Protein AF-0000000072576761 (afdb_homodimer)

Nearest PDB structures (foldseek):
  8bd5-assembly1_A  TM=3.229E-01  e=9.243E+00  Scytonema hofmannii
  8bd5-assembly1_A  TM=3.226E-01  e=9.408E+00  Scytonema hofmannii

Structure (mmCIF, N/CA/C/O backbone):
data_AF-0000000072576761-model_v1
#
loop_
_entity.id
_entity.type
_entity.pdbx_description
1 polymer 'DUF222 domain-containing protein'
#
loop_
_atom_site.group_PDB
_atom_site.id
_atom_site.type_symbol
_atom_site.label_atom_id
_atom_site.label_alt_id
_atom_site.label_comp_id
_atom_site.label_asym_id
_atom_site.label_entity_id
_atom_site.label_seq_id
_atom_site.pdbx_PDB_ins_code
_atom_site.Cartn_x
_atom_site.Cartn_y
_atom_site.Cartn_z
_atom_site.occupancy
_atom_site.B_iso_or_equiv
_atom_site.auth_seq_id
_atom_site.auth_comp_id
_atom_site.auth_asym_id
_atom_site.auth_atom_id
_atom_site.pdbx_PDB_model_num
ATOM 1 N N . MET A 1 1 ? 17.484 13.047 1.412 1 85.81 1 MET A N 1
ATOM 2 C CA . MET A 1 1 ? 16.047 13.195 1.235 1 85.81 1 MET A CA 1
ATOM 3 C C . MET A 1 1 ? 15.32 11.906 1.592 1 85.81 1 MET A C 1
ATOM 5 O O . MET A 1 1 ? 15.75 10.82 1.202 1 85.81 1 MET A O 1
ATOM 9 N N . THR A 1 2 ? 14.289 11.992 2.416 1 93.56 2 THR A N 1
ATOM 10 C CA . THR A 1 2 ? 13.57 10.812 2.891 1 93.56 2 THR A CA 1
ATOM 11 C C . THR A 1 2 ? 12.625 10.281 1.815 1 93.56 2 THR A C 1
ATOM 13 O O . THR A 1 2 ? 11.664 10.961 1.439 1 93.56 2 THR A O 1
ATOM 16 N N . THR A 1 3 ? 12.984 9.086 1.321 1 96.25 3 THR A N 1
ATOM 17 C CA . THR A 1 3 ? 12.172 8.406 0.323 1 96.25 3 THR A CA 1
ATOM 18 C C . THR A 1 3 ? 11.922 6.953 0.727 1 96.25 3 THR A C 1
ATOM 20 O O . THR A 1 3 ? 12.688 6.383 1.506 1 96.25 3 THR A O 1
ATOM 23 N N . PRO A 1 4 ? 10.883 6.418 0.175 1 96.88 4 PRO A N 1
ATOM 24 C CA . PRO A 1 4 ? 10.664 4.992 0.438 1 96.88 4 PRO A CA 1
ATOM 25 C C . PRO A 1 4 ? 11.836 4.125 -0.025 1 96.88 4 PRO A C 1
ATOM 27 O O . PRO A 1 4 ? 12.195 3.16 0.655 1 96.88 4 PRO A O 1
ATOM 30 N N . GLN A 1 5 ? 12.438 4.43 -1.133 1 95.44 5 GLN A N 1
ATOM 31 C CA . GLN A 1 5 ? 13.555 3.66 -1.671 1 95.44 5 GLN A CA 1
ATOM 32 C C . GLN A 1 5 ? 14.734 3.666 -0.709 1 95.44 5 GLN A C 1
ATOM 34 O O . GLN A 1 5 ? 15.43 2.658 -0.566 1 95.44 5 GLN A O 1
ATOM 39 N N . SER A 1 6 ? 14.938 4.754 -0.068 1 95.44 6 SER A N 1
ATOM 40 C CA . SER A 1 6 ? 16.094 4.891 0.819 1 95.44 6 SER A CA 1
ATOM 41 C C . SER A 1 6 ? 15.867 4.156 2.137 1 95.44 6 SER A C 1
ATOM 43 O O . SER A 1 6 ? 16.812 3.678 2.758 1 95.44 6 SER A O 1
ATOM 45 N N . ILE A 1 7 ? 14.617 4.023 2.533 1 95.5 7 ILE A N 1
ATOM 46 C CA . ILE A 1 7 ? 14.32 3.49 3.859 1 95.5 7 ILE A CA 1
ATOM 47 C C . ILE A 1 7 ? 13.969 2.008 3.752 1 95.5 7 ILE A C 1
ATOM 49 O O . ILE A 1 7 ? 14.211 1.239 4.688 1 95.5 7 ILE A O 1
ATOM 53 N N . GLU A 1 8 ? 13.547 1.63 2.611 1 96.19 8 GLU A N 1
ATOM 54 C CA . GLU A 1 8 ? 13.008 0.291 2.391 1 96.19 8 GLU A CA 1
ATOM 55 C C . GLU A 1 8 ? 14.023 -0.781 2.787 1 96.19 8 GLU A C 1
ATOM 57 O O . GLU A 1 8 ? 13.672 -1.744 3.475 1 96.19 8 GLU A O 1
ATOM 62 N N . PRO A 1 9 ? 15.336 -0.67 2.342 1 95.38 9 PRO A N 1
ATOM 63 C CA . PRO A 1 9 ? 16.297 -1.731 2.65 1 95.38 9 PRO A CA 1
ATOM 64 C C . PRO A 1 9 ? 16.578 -1.853 4.145 1 95.38 9 PRO A C 1
ATOM 66 O O . PRO A 1 9 ? 17.141 -2.859 4.59 1 95.38 9 PRO A O 1
ATOM 69 N N . GLN A 1 10 ? 16.141 -0.88 4.934 1 95.31 10 GLN A N 1
ATOM 70 C CA . GLN A 1 10 ? 16.469 -0.842 6.355 1 95.31 10 GLN A CA 1
ATOM 71 C C . GLN A 1 10 ? 15.414 -1.587 7.176 1 95.31 10 GLN A C 1
ATOM 73 O O . GLN A 1 10 ? 15.594 -1.798 8.375 1 95.31 10 GLN A O 1
ATOM 78 N N . HIS A 1 11 ? 14.359 -2.096 6.5 1 96.25 11 HIS A N 1
ATOM 79 C CA . HIS A 1 11 ? 13.25 -2.658 7.266 1 96.25 11 HIS A CA 1
ATOM 80 C C . HIS A 1 11 ? 12.727 -3.934 6.617 1 96.25 11 HIS A C 1
ATOM 82 O O . HIS A 1 11 ? 12.688 -4.039 5.387 1 96.25 11 HIS A O 1
ATOM 88 N N . THR A 1 12 ? 12.398 -4.797 7.484 1 93.56 12 THR A N 1
ATOM 89 C CA . THR A 1 12 ? 11.438 -5.82 7.086 1 93.56 12 THR A CA 1
ATOM 90 C C . THR A 1 12 ? 10.016 -5.277 7.148 1 93.56 12 THR A C 1
ATOM 92 O O . THR A 1 12 ? 9.789 -4.152 7.605 1 93.56 12 THR A O 1
ATOM 95 N N . LEU A 1 13 ? 9.117 -6.004 6.656 1 95.56 13 LEU A N 1
ATOM 96 C CA . LEU A 1 13 ? 7.719 -5.586 6.762 1 95.56 13 LEU A CA 1
ATOM 97 C C . LEU A 1 13 ? 7.336 -5.336 8.219 1 95.56 13 LEU A C 1
ATOM 99 O O . LEU A 1 13 ? 6.766 -4.293 8.539 1 95.56 13 LEU A O 1
ATOM 103 N N . LEU A 1 14 ? 7.738 -6.293 9.078 1 93.38 14 LEU A N 1
ATOM 104 C CA . LEU A 1 14 ? 7.32 -6.23 10.477 1 93.38 14 LEU A CA 1
ATOM 105 C C . LEU A 1 14 ? 7.973 -5.047 11.188 1 93.38 14 LEU A C 1
ATOM 107 O O . LEU A 1 14 ? 7.324 -4.359 11.984 1 93.38 14 LEU A O 1
ATOM 111 N N . THR A 1 15 ? 9.211 -4.785 10.859 1 96.12 15 THR A N 1
ATOM 112 C CA . THR A 1 15 ? 9.883 -3.689 11.547 1 96.12 15 THR A CA 1
ATOM 113 C C . THR A 1 15 ? 9.391 -2.342 11.023 1 96.12 15 THR A C 1
ATOM 115 O O . THR A 1 15 ? 9.312 -1.371 11.781 1 96.12 15 THR A O 1
ATOM 118 N N . ALA A 1 16 ? 9.047 -2.289 9.688 1 97.62 16 ALA A N 1
ATOM 119 C CA . ALA A 1 16 ? 8.461 -1.071 9.125 1 97.62 16 ALA A CA 1
ATOM 120 C C . ALA A 1 16 ? 7.121 -0.759 9.781 1 97.62 16 ALA A C 1
ATOM 122 O O . ALA A 1 16 ? 6.848 0.389 10.141 1 97.62 16 ALA A O 1
ATOM 123 N N . VAL A 1 17 ? 6.363 -1.764 10.039 1 97.12 17 VAL A N 1
ATOM 124 C CA . VAL A 1 17 ? 5.047 -1.597 10.641 1 97.12 17 VAL A CA 1
ATOM 125 C C . VAL A 1 17 ? 5.203 -1.15 12.094 1 97.12 17 VAL A C 1
ATOM 127 O O . VAL A 1 17 ? 4.461 -0.285 12.57 1 97.12 17 VAL A O 1
ATOM 130 N N . ALA A 1 18 ? 6.113 -1.727 12.789 1 96.38 18 ALA A N 1
ATO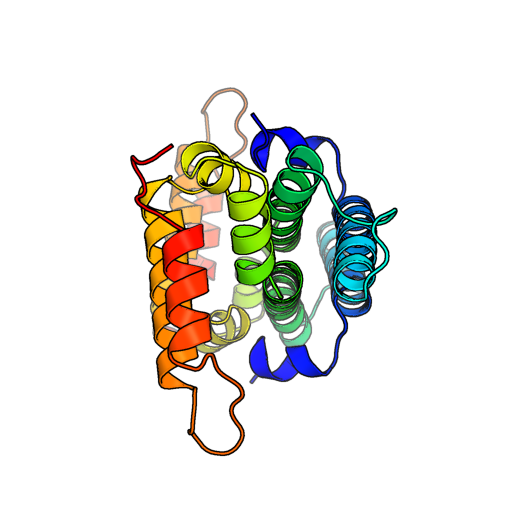M 131 C CA . ALA A 1 18 ? 6.355 -1.355 14.18 1 96.38 18 ALA A CA 1
ATOM 132 C C . ALA A 1 18 ? 6.738 0.117 14.289 1 96.38 18 ALA A C 1
ATOM 134 O O . ALA A 1 18 ? 6.23 0.832 15.156 1 96.38 18 ALA A O 1
ATOM 135 N N . ARG A 1 19 ? 7.668 0.507 13.445 1 97 19 ARG A N 1
ATOM 136 C CA . ARG A 1 19 ? 8.102 1.901 13.461 1 97 19 ARG A CA 1
ATOM 137 C C . ARG A 1 19 ? 6.961 2.83 13.047 1 97 19 ARG A C 1
ATOM 139 O O . ARG A 1 19 ? 6.789 3.904 13.633 1 97 19 ARG A O 1
ATOM 146 N N . LEU A 1 20 ? 6.207 2.453 12.047 1 97.38 20 LEU A N 1
ATOM 147 C CA . LEU A 1 20 ? 5.039 3.207 11.602 1 97.38 20 LEU A CA 1
ATOM 148 C C . LEU A 1 20 ? 4.043 3.389 12.742 1 97.38 20 LEU A C 1
ATOM 150 O O . LEU A 1 20 ? 3.562 4.496 12.984 1 97.38 20 LEU A O 1
ATOM 154 N N . ASP A 1 21 ? 3.762 2.324 13.422 1 93.88 21 ASP A N 1
ATOM 155 C CA . ASP A 1 21 ? 2.82 2.354 14.539 1 93.88 21 ASP A CA 1
ATOM 156 C C . ASP A 1 21 ? 3.32 3.268 15.656 1 93.88 21 ASP A C 1
ATOM 158 O O . ASP A 1 21 ? 2.537 4.004 16.266 1 93.88 21 ASP A O 1
ATOM 162 N N . GLU A 1 22 ? 4.57 3.164 15.93 1 94.44 22 GLU A N 1
ATOM 163 C CA . GLU A 1 22 ? 5.176 4.016 16.938 1 94.44 22 GLU A CA 1
ATOM 164 C C . GLU A 1 22 ? 5 5.492 16.609 1 94.44 22 GLU A C 1
ATOM 166 O O . GLU A 1 22 ? 4.543 6.277 17.438 1 94.44 22 GLU A O 1
ATOM 171 N N . LEU A 1 23 ? 5.316 5.855 15.391 1 95.5 23 LEU A N 1
ATOM 172 C CA . LEU A 1 23 ? 5.246 7.25 14.977 1 95.5 23 LEU A CA 1
ATOM 173 C C . LEU A 1 23 ? 3.797 7.727 14.914 1 95.5 23 LEU A C 1
ATOM 175 O O . LEU A 1 23 ? 3.496 8.859 15.289 1 95.5 23 LEU A O 1
ATOM 179 N N . ARG A 1 24 ? 2.938 6.891 14.492 1 93.25 24 ARG A N 1
ATOM 180 C CA . ARG A 1 24 ? 1.525 7.25 14.445 1 93.25 24 ARG A CA 1
ATOM 181 C C . ARG A 1 24 ? 0.975 7.484 15.852 1 93.25 24 ARG A C 1
ATOM 183 O O . ARG A 1 24 ? 0.159 8.383 16.062 1 93.25 24 ARG A O 1
ATOM 190 N N . ALA A 1 25 ? 1.314 6.602 16.703 1 90.88 25 ALA A N 1
ATOM 191 C CA . ALA A 1 25 ? 0.88 6.773 18.094 1 90.88 25 ALA A CA 1
ATOM 192 C C . ALA A 1 25 ? 1.339 8.117 18.641 1 90.88 25 ALA A C 1
ATOM 194 O O . ALA A 1 25 ? 0.568 8.812 19.312 1 90.88 25 ALA A O 1
ATOM 195 N N . ARG A 1 26 ? 2.539 8.461 18.438 1 92.38 26 ARG A N 1
ATOM 196 C CA . ARG A 1 26 ? 3.068 9.734 18.906 1 92.38 26 ARG A CA 1
ATOM 197 C C . ARG A 1 26 ? 2.342 10.906 18.266 1 92.38 26 ARG A C 1
ATOM 199 O O . ARG A 1 26 ? 2.023 11.891 18.922 1 92.38 26 ARG A O 1
ATOM 206 N N . GLU A 1 27 ? 2.072 10.758 17.016 1 90.69 27 GLU A N 1
ATOM 207 C CA . GLU A 1 27 ? 1.354 11.812 16.312 1 90.69 27 GLU A CA 1
ATOM 208 C C . GLU A 1 27 ? -0.04 12.023 16.891 1 90.69 27 GLU A C 1
ATOM 210 O O . GLU A 1 27 ? -0.498 13.156 17.031 1 90.69 27 GLU A O 1
ATOM 215 N N . SER A 1 28 ? -0.69 10.953 17.156 1 87.25 28 SER A N 1
ATOM 216 C CA . SER A 1 28 ? -2.039 11 17.703 1 87.25 28 SER A CA 1
ATOM 217 C C . SER A 1 28 ? -2.047 11.656 19.078 1 87.25 28 SER A C 1
ATOM 219 O O . SER A 1 28 ? -2.955 12.43 19.406 1 87.25 28 SER A O 1
ATOM 221 N N . LEU A 1 29 ? -1.062 11.367 19.859 1 83.38 29 LEU A N 1
ATOM 222 C CA . LEU A 1 29 ? -0.958 11.93 21.203 1 83.38 29 LEU A CA 1
ATOM 223 C C . LEU A 1 29 ? -0.721 13.438 21.141 1 83.38 29 LEU A C 1
ATOM 225 O O . LEU A 1 29 ? -1.238 14.18 21.984 1 83.38 29 LEU A O 1
ATOM 229 N N . ALA A 1 30 ? 0.065 13.898 20.188 1 81.12 30 ALA A N 1
ATOM 230 C CA . ALA A 1 30 ? 0.314 15.328 20 1 81.12 30 ALA A CA 1
ATOM 231 C C . ALA A 1 30 ? -0.978 16.078 19.672 1 81.12 30 ALA A C 1
ATOM 233 O O . ALA A 1 30 ? -1.182 17.203 20.141 1 81.12 30 ALA A O 1
ATOM 234 N N . GLY A 1 31 ? -1.728 15.508 18.906 1 72.56 31 GLY A N 1
ATOM 235 C CA . GLY A 1 31 ? -3.02 16.109 18.625 1 72.56 31 GLY A CA 1
ATOM 236 C C . GLY A 1 31 ? -3.852 16.344 19.875 1 72.56 31 GLY A C 1
ATOM 237 O O . GLY A 1 31 ? -4.727 17.203 19.891 1 72.56 31 GLY A O 1
ATOM 238 N N . PHE A 1 32 ? -3.486 15.625 20.938 1 72.5 32 PHE A N 1
ATOM 239 C CA . PHE A 1 32 ? -4.219 15.734 22.188 1 72.5 32 PHE A CA 1
ATOM 240 C C . PHE A 1 32 ? -3.498 16.672 23.156 1 72.5 32 PHE A C 1
ATOM 242 O O . PHE A 1 32 ? -3.846 16.75 24.344 1 72.5 32 PHE A O 1
ATOM 249 N N . GLY A 1 33 ? -2.576 17.422 22.688 1 71.62 33 GLY A N 1
ATOM 250 C CA . GLY A 1 33 ? -2.014 18.5 23.484 1 71.62 33 GLY A CA 1
ATOM 251 C C . GLY A 1 33 ? -0.675 18.141 24.109 1 71.62 33 GLY A C 1
ATOM 252 O O . GLY A 1 33 ? -0.14 18.906 24.906 1 71.62 33 GLY A O 1
ATOM 253 N N . SER A 1 34 ? -0.198 16.969 23.844 1 68.88 34 SER A N 1
ATOM 254 C CA . SER A 1 34 ? 1.114 16.656 24.406 1 68.88 34 SER A CA 1
ATOM 255 C C . SER A 1 34 ? 2.232 17.125 23.484 1 68.88 34 SER A C 1
ATOM 257 O O . SER A 1 34 ? 2.453 16.547 22.422 1 68.88 34 SER A O 1
ATOM 259 N N . ASP A 1 35 ? 2.701 18.25 23.75 1 65.75 35 ASP A N 1
ATOM 260 C CA . ASP A 1 35 ? 3.715 18.844 22.891 1 65.75 35 ASP A CA 1
ATOM 261 C C . ASP A 1 35 ? 4.961 17.969 22.812 1 65.75 35 ASP A C 1
ATOM 263 O O . ASP A 1 35 ? 5.645 17.953 21.781 1 65.75 35 ASP A O 1
ATOM 267 N N . ASP A 1 36 ? 5.27 17.375 23.906 1 67.56 36 ASP A N 1
ATOM 268 C CA . ASP A 1 36 ? 6.496 16.578 23.984 1 67.56 36 ASP A CA 1
ATOM 269 C C . ASP A 1 36 ? 6.453 15.391 23.047 1 67.56 36 ASP A C 1
ATOM 271 O O . ASP A 1 36 ? 7.488 14.781 22.75 1 67.56 36 ASP A O 1
ATOM 275 N N . GLU A 1 37 ? 5.266 15.352 22.438 1 77.38 37 GLU A N 1
ATOM 276 C CA . GLU A 1 37 ? 5.133 14.125 21.656 1 77.38 37 GLU A CA 1
ATOM 277 C C . GLU A 1 37 ? 4.922 14.43 20.172 1 77.38 37 GLU A C 1
ATOM 279 O O . GLU A 1 37 ? 4.887 13.516 19.344 1 77.38 37 GLU A O 1
ATOM 284 N N . ALA A 1 38 ? 5.043 15.641 19.891 1 85.81 38 ALA A N 1
ATOM 285 C CA . ALA A 1 38 ? 4.801 16.047 18.516 1 85.81 38 ALA A CA 1
ATOM 286 C C . ALA A 1 38 ? 5.953 15.625 17.609 1 85.81 38 ALA A C 1
ATOM 288 O O . ALA A 1 38 ? 7.121 15.742 17.984 1 85.81 38 ALA A O 1
ATOM 289 N N . LEU A 1 39 ? 5.586 15.141 16.5 1 94.69 39 LEU A N 1
ATOM 290 C CA . LEU A 1 39 ? 6.613 14.758 15.539 1 94.69 39 LEU A CA 1
ATOM 291 C C . LEU A 1 39 ? 7.195 15.992 14.852 1 94.69 39 LEU A C 1
ATOM 293 O O . LEU A 1 39 ? 6.465 16.938 14.539 1 94.69 39 LEU A O 1
ATOM 297 N N . ASP A 1 40 ? 8.547 16.016 14.773 1 94.94 40 ASP A N 1
ATOM 298 C CA . ASP A 1 40 ? 9.164 17.078 13.984 1 94.94 40 ASP A CA 1
ATOM 299 C C . ASP A 1 40 ? 9.117 16.75 12.492 1 94.94 40 ASP A C 1
ATOM 301 O O . ASP A 1 40 ? 8.648 15.688 12.102 1 94.94 40 ASP A O 1
ATOM 305 N N . ARG A 1 41 ? 9.562 17.672 11.688 1 96.25 41 ARG A N 1
ATOM 306 C CA . ARG A 1 41 ? 9.438 17.578 10.242 1 96.25 41 ARG A CA 1
ATOM 307 C C . ARG A 1 41 ? 10.102 16.312 9.711 1 96.25 41 ARG A C 1
ATOM 309 O O . ARG A 1 41 ? 9.492 15.555 8.953 1 96.25 41 ARG A O 1
ATOM 316 N N . PRO A 1 42 ? 11.297 15.945 10.102 1 96.94 42 PRO A N 1
ATOM 317 C CA . PRO A 1 42 ? 11.906 14.711 9.617 1 96.94 42 PRO A CA 1
ATOM 318 C C . PRO A 1 42 ? 11.109 13.469 10 1 96.94 42 PRO A C 1
ATOM 320 O O . PRO A 1 42 ? 11 12.523 9.203 1 96.94 42 PRO A O 1
ATOM 323 N N . GLN A 1 43 ? 10.555 13.516 11.141 1 96.94 43 GLN A N 1
ATOM 324 C CA . GLN A 1 43 ? 9.773 12.375 11.609 1 96.94 43 GLN A CA 1
ATOM 325 C C . GLN A 1 43 ? 8.453 12.258 10.852 1 96.94 43 GLN A C 1
ATOM 327 O O . GLN A 1 43 ? 7.988 11.156 10.57 1 96.94 43 GLN A O 1
ATOM 332 N N . LEU A 1 44 ? 7.852 13.367 10.555 1 97.56 44 LEU A N 1
ATOM 333 C CA . LEU A 1 44 ? 6.625 13.359 9.766 1 97.56 44 LEU A CA 1
ATOM 334 C C . LEU A 1 44 ? 6.883 12.812 8.367 1 97.56 44 LEU A C 1
ATOM 336 O O . LEU A 1 44 ? 6.098 12.008 7.852 1 97.56 44 LEU A O 1
ATOM 340 N N . LEU A 1 45 ? 7.98 13.227 7.805 1 98.25 45 LEU A N 1
ATOM 341 C CA . LEU A 1 45 ? 8.352 12.727 6.488 1 98.25 45 LEU A CA 1
ATOM 342 C C . LEU A 1 45 ? 8.688 11.242 6.543 1 98.25 45 LEU A C 1
ATOM 344 O O . LEU A 1 45 ? 8.367 10.492 5.617 1 98.25 45 LEU A O 1
ATOM 348 N N . GLU A 1 46 ? 9.312 10.812 7.602 1 98.19 46 GLU A N 1
ATOM 349 C CA . GLU A 1 46 ? 9.586 9.398 7.805 1 98.19 46 GLU A CA 1
ATOM 350 C C . GLU A 1 46 ? 8.289 8.594 7.879 1 98.19 46 GLU A C 1
ATOM 352 O O . GLU A 1 46 ? 8.188 7.508 7.301 1 98.19 46 GLU A O 1
ATOM 357 N N . LEU A 1 47 ? 7.363 9.117 8.602 1 97.81 47 LEU A N 1
ATOM 358 C CA . LEU A 1 47 ? 6.062 8.477 8.75 1 97.81 47 LEU A CA 1
ATOM 359 C C . LEU A 1 47 ? 5.398 8.266 7.395 1 97.81 47 LEU A C 1
ATOM 361 O O . LEU A 1 47 ? 4.902 7.176 7.102 1 97.81 47 LEU A O 1
ATOM 365 N N . LEU A 1 48 ? 5.457 9.289 6.543 1 98.44 48 LEU A N 1
ATOM 366 C CA . LEU A 1 48 ? 4.906 9.188 5.195 1 98.44 48 LEU A CA 1
ATOM 367 C C . LEU A 1 48 ? 5.652 8.133 4.383 1 98.44 48 LEU A C 1
ATOM 369 O O . LEU A 1 48 ? 5.027 7.281 3.746 1 98.44 48 LEU A O 1
ATOM 373 N N . ALA A 1 49 ? 6.902 8.188 4.469 1 98.56 49 ALA A N 1
ATOM 374 C CA . ALA A 1 49 ? 7.727 7.246 3.711 1 98.56 49 ALA A CA 1
ATOM 375 C C . ALA A 1 49 ? 7.504 5.812 4.188 1 98.56 49 ALA A C 1
ATOM 377 O O . ALA A 1 49 ? 7.426 4.887 3.377 1 98.56 49 ALA A O 1
ATOM 378 N N . LEU A 1 50 ? 7.406 5.652 5.473 1 98.31 50 LEU A N 1
ATOM 379 C CA . LEU A 1 50 ? 7.215 4.328 6.055 1 98.31 50 LEU A CA 1
ATOM 380 C C . LEU A 1 50 ? 5.898 3.715 5.586 1 98.31 50 LEU A C 1
ATOM 382 O O . LEU A 1 50 ? 5.824 2.508 5.344 1 98.31 50 LEU A O 1
ATOM 386 N N . SER A 1 51 ? 4.867 4.512 5.52 1 98.12 51 SER A N 1
ATOM 387 C CA . SER A 1 51 ? 3.59 4 5.027 1 98.12 51 SER A CA 1
ATOM 388 C C . SER A 1 51 ? 3.725 3.441 3.617 1 98.12 51 SER A C 1
ATOM 390 O O . SER A 1 51 ? 3.15 2.396 3.301 1 98.12 51 SER A O 1
ATOM 392 N N . GLU A 1 52 ? 4.543 4.129 2.797 1 97.88 52 GLU A N 1
ATOM 393 C CA . GLU A 1 52 ? 4.805 3.648 1.443 1 97.88 52 GLU A CA 1
ATOM 394 C C . GLU A 1 52 ? 5.652 2.377 1.463 1 97.88 52 GLU A C 1
ATOM 396 O O . GLU A 1 52 ? 5.406 1.453 0.684 1 97.88 52 GLU A O 1
ATOM 401 N N . VAL A 1 53 ? 6.609 2.326 2.326 1 98.12 53 VAL A N 1
ATOM 402 C CA . VAL A 1 53 ? 7.461 1.146 2.44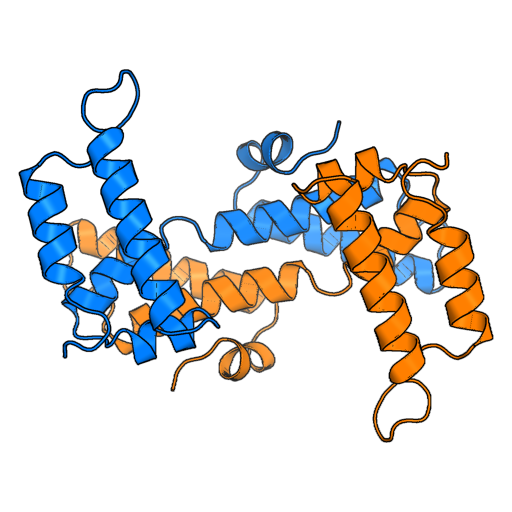9 1 98.12 53 VAL A CA 1
ATOM 403 C C . VAL A 1 53 ? 6.617 -0.062 2.844 1 98.12 53 VAL A C 1
ATOM 405 O O . VAL A 1 53 ? 6.762 -1.143 2.268 1 98.12 53 VAL A O 1
ATOM 408 N N . VAL A 1 54 ? 5.754 0.133 3.809 1 98 54 VAL A N 1
ATOM 409 C CA . VAL A 1 54 ? 4.871 -0.943 4.246 1 98 54 VAL A CA 1
ATOM 410 C C . VAL A 1 54 ? 4.023 -1.428 3.07 1 98 54 VAL A C 1
ATOM 412 O O . VAL A 1 54 ? 3.904 -2.633 2.84 1 98 54 VAL A O 1
ATOM 415 N N . ALA A 1 55 ? 3.461 -0.521 2.352 1 97.44 55 ALA A N 1
ATOM 416 C CA . ALA A 1 55 ? 2.633 -0.876 1.202 1 97.44 55 ALA A CA 1
ATOM 417 C C . ALA A 1 55 ? 3.434 -1.664 0.17 1 97.44 55 ALA A C 1
ATOM 419 O O . ALA A 1 55 ? 2.975 -2.693 -0.33 1 97.44 55 ALA A O 1
ATOM 420 N N . ARG A 1 56 ? 4.602 -1.218 -0.128 1 96.5 56 ARG A N 1
ATOM 421 C CA . ARG A 1 56 ? 5.461 -1.889 -1.097 1 96.5 56 ARG A CA 1
ATOM 422 C C . ARG A 1 56 ? 5.824 -3.295 -0.627 1 96.5 56 ARG A C 1
ATOM 424 O O . ARG A 1 56 ? 5.73 -4.254 -1.396 1 96.5 56 ARG A O 1
ATOM 431 N N . LYS A 1 57 ? 6.207 -3.389 0.564 1 96.75 57 LYS A N 1
ATOM 432 C CA . LYS A 1 57 ? 6.617 -4.684 1.099 1 96.75 57 LYS A CA 1
ATOM 433 C C . LYS A 1 57 ? 5.426 -5.637 1.197 1 96.75 57 LYS A C 1
ATOM 435 O O . LYS A 1 57 ? 5.578 -6.848 1.018 1 96.75 57 LYS A O 1
ATOM 440 N N . ALA A 1 58 ? 4.246 -5.062 1.472 1 97.38 58 ALA A N 1
ATOM 441 C CA . ALA A 1 58 ? 3.039 -5.887 1.502 1 97.38 58 ALA A CA 1
ATOM 442 C C . ALA A 1 58 ? 2.748 -6.484 0.128 1 97.38 58 ALA A C 1
ATOM 444 O O . ALA A 1 58 ? 2.131 -7.547 0.024 1 97.38 58 ALA A O 1
ATOM 445 N N . ALA A 1 59 ? 3.203 -5.828 -0.885 1 95.81 59 ALA A N 1
ATOM 446 C CA . ALA A 1 59 ? 2.877 -6.234 -2.25 1 95.81 59 ALA A CA 1
ATOM 447 C C . ALA A 1 59 ? 3.99 -7.094 -2.844 1 95.81 59 ALA A C 1
ATOM 449 O O . ALA A 1 59 ? 3.893 -7.539 -3.99 1 95.81 59 ALA A O 1
ATOM 450 N N . TYR A 1 60 ? 5.066 -7.285 -2.076 1 93.62 60 TYR A N 1
ATOM 451 C CA . TYR A 1 60 ? 6.156 -8.125 -2.568 1 93.62 60 TYR A CA 1
ATOM 452 C C . TYR A 1 60 ? 5.645 -9.5 -2.975 1 93.62 60 TYR A C 1
ATOM 454 O O . TYR A 1 60 ? 4.875 -10.125 -2.24 1 93.62 60 TYR A O 1
ATOM 462 N N . GLY A 1 61 ? 6.055 -9.984 -4.148 1 93.62 61 GLY A N 1
ATOM 463 C CA . GLY A 1 61 ? 5.68 -11.312 -4.625 1 93.62 61 GLY A CA 1
ATOM 464 C C . GLY A 1 61 ? 4.254 -11.375 -5.145 1 93.62 61 GLY A C 1
ATOM 465 O O . GLY A 1 61 ? 3.73 -12.453 -5.402 1 93.62 61 GLY A O 1
ATOM 466 N N . ARG A 1 62 ? 3.643 -10.273 -5.297 1 97.12 62 ARG A N 1
ATOM 467 C CA . ARG A 1 62 ? 2.238 -10.195 -5.691 1 97.12 62 ARG A CA 1
ATOM 468 C C . ARG A 1 62 ? 1.998 -10.945 -7 1 97.12 62 ARG A C 1
ATOM 470 O O . ARG A 1 62 ? 1.05 -11.727 -7.109 1 97.12 62 ARG A O 1
ATOM 477 N N . GLN A 1 63 ? 2.928 -10.742 -7.918 1 97.06 63 GLN A N 1
ATOM 478 C CA . GLN A 1 63 ? 2.703 -11.312 -9.242 1 97.06 63 GLN A CA 1
ATOM 479 C C . GLN A 1 63 ? 2.863 -12.828 -9.211 1 97.06 63 GLN A C 1
ATOM 481 O O . GLN A 1 63 ? 2.178 -13.547 -9.945 1 97.06 63 GLN A O 1
ATOM 486 N N . LEU A 1 64 ? 3.705 -13.305 -8.367 1 94.69 64 LEU A N 1
ATOM 487 C CA . LEU A 1 64 ? 3.828 -14.75 -8.195 1 94.69 64 LEU A CA 1
ATOM 488 C C . LEU A 1 64 ? 2.57 -15.328 -7.562 1 94.69 64 LEU A C 1
ATOM 490 O O . LEU A 1 64 ? 2.115 -16.406 -7.953 1 94.69 64 LEU A O 1
ATOM 494 N N . THR A 1 65 ? 2.053 -14.609 -6.625 1 97.19 65 THR A N 1
ATOM 495 C CA . THR A 1 65 ? 0.79 -15.016 -6.016 1 97.19 65 THR A CA 1
ATOM 496 C C . THR A 1 65 ? -0.334 -15.008 -7.047 1 97.19 65 THR A C 1
ATOM 498 O O . THR A 1 65 ? -1.176 -15.914 -7.062 1 97.19 65 THR A O 1
ATOM 501 N N . VAL A 1 66 ? -0.377 -14 -7.867 1 98.25 66 VAL A N 1
ATOM 502 C CA . VAL A 1 66 ? -1.362 -13.922 -8.945 1 98.25 66 VAL A CA 1
ATOM 503 C C . VAL A 1 66 ? -1.238 -15.148 -9.844 1 98.25 66 VAL A C 1
ATOM 505 O O . VAL A 1 66 ? -2.242 -15.781 -10.188 1 98.25 66 VAL A O 1
ATOM 508 N N . ARG A 1 67 ? -0.026 -15.539 -10.203 1 96.56 67 ARG A N 1
ATOM 509 C CA . ARG A 1 67 ? 0.205 -16.719 -11.039 1 96.56 67 ARG A CA 1
ATOM 510 C C . ARG A 1 67 ? -0.311 -17.969 -10.352 1 96.56 67 ARG A C 1
ATOM 512 O O . ARG A 1 67 ? -0.995 -18.781 -10.977 1 96.56 67 ARG A O 1
ATOM 519 N N . ALA A 1 68 ? 0.007 -18.062 -9.117 1 95.38 68 ALA A N 1
ATOM 520 C CA . ALA A 1 68 ? -0.443 -19.219 -8.359 1 95.38 68 ALA A CA 1
ATOM 521 C C . ALA A 1 68 ? -1.967 -19.281 -8.297 1 95.38 68 ALA A C 1
ATOM 523 O O . ALA A 1 68 ? -2.557 -20.359 -8.383 1 95.38 68 ALA A O 1
ATOM 524 N N . ALA A 1 69 ? -2.586 -18.156 -8.125 1 97.25 69 ALA A N 1
ATOM 525 C CA . ALA A 1 69 ? -4.047 -18.094 -8.094 1 97.25 69 ALA A CA 1
ATOM 526 C C . ALA A 1 69 ? -4.645 -18.531 -9.43 1 97.25 69 ALA A C 1
ATOM 528 O O . ALA A 1 69 ? -5.621 -19.281 -9.461 1 97.25 69 ALA A O 1
ATOM 529 N N . ARG A 1 70 ? -4.047 -18.078 -10.492 1 97.31 70 ARG A N 1
ATOM 530 C CA . ARG A 1 70 ? -4.5 -18.484 -11.82 1 97.31 70 ARG A CA 1
ATOM 531 C C . ARG A 1 70 ? -4.352 -20 -12.016 1 97.31 70 ARG A C 1
ATOM 533 O O . ARG A 1 70 ? -5.277 -20.656 -12.492 1 97.31 70 ARG A O 1
ATOM 540 N N . GLU A 1 71 ? -3.273 -20.5 -11.578 1 93.94 71 GLU A N 1
ATOM 541 C CA . GLU A 1 71 ? -3.018 -21.938 -11.695 1 93.94 71 GLU A CA 1
ATOM 542 C C . GLU A 1 71 ? -3.992 -22.734 -10.836 1 93.94 71 GLU A C 1
ATOM 544 O O . GLU A 1 71 ? -4.34 -23.875 -11.188 1 93.94 71 GLU A O 1
ATOM 549 N N . ALA A 1 72 ? -4.426 -22.125 -9.844 1 94.62 72 ALA A N 1
ATOM 550 C CA . ALA A 1 72 ? -5.387 -22.766 -8.953 1 94.62 72 ALA A CA 1
ATOM 551 C C . ALA A 1 72 ? -6.812 -22.578 -9.453 1 94.62 72 ALA A C 1
ATOM 553 O O . ALA A 1 72 ? -7.77 -23.016 -8.812 1 94.62 72 ALA A O 1
ATOM 554 N N . GLY A 1 73 ? -6.965 -21.812 -10.555 1 95.25 73 GLY A N 1
ATO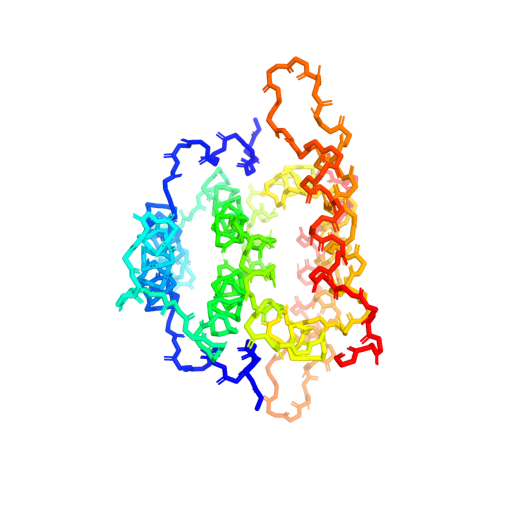M 555 C CA . GLY A 1 73 ? -8.258 -21.75 -11.211 1 95.25 73 GLY A CA 1
ATOM 556 C C . GLY A 1 73 ? -9.008 -20.453 -10.938 1 95.25 73 GLY A C 1
ATOM 557 O O . GLY A 1 73 ? -10.172 -20.312 -11.32 1 95.25 73 GLY A O 1
ATOM 558 N N . ALA A 1 74 ? -8.359 -19.562 -10.32 1 97.31 74 ALA A N 1
ATOM 559 C CA . ALA A 1 74 ? -9.016 -18.281 -10.07 1 97.31 74 ALA A CA 1
ATOM 560 C C . ALA A 1 74 ? -9.25 -17.531 -11.375 1 97.31 74 ALA A C 1
ATOM 562 O O . ALA A 1 74 ? -8.406 -17.547 -12.273 1 97.31 74 ALA A O 1
ATOM 563 N N . SER A 1 75 ? -10.445 -16.844 -11.406 1 97.19 75 SER A N 1
ATOM 564 C CA . SER A 1 75 ? -10.711 -15.992 -12.562 1 97.19 75 SER A CA 1
ATOM 565 C C . SER A 1 75 ? -10.055 -14.625 -12.398 1 97.19 75 SER A C 1
ATOM 567 O O . SER A 1 75 ? -9.719 -14.219 -11.281 1 97.19 75 SER A O 1
ATOM 569 N N . TRP A 1 76 ? -9.914 -13.945 -13.461 1 97.69 76 TRP A N 1
ATOM 570 C CA . TRP A 1 76 ? -9.375 -12.586 -13.391 1 97.69 76 TRP A CA 1
ATOM 571 C C . TRP A 1 76 ? -10.336 -11.656 -12.664 1 97.69 76 TRP A C 1
ATOM 573 O O . TRP A 1 76 ? -9.906 -10.68 -12.039 1 97.69 76 TRP A O 1
ATOM 583 N N . ALA A 1 77 ? -11.617 -11.961 -12.742 1 97.44 77 ALA A N 1
ATOM 584 C CA . ALA A 1 77 ? -12.586 -11.195 -11.961 1 97.44 77 ALA A CA 1
ATOM 585 C C . ALA A 1 77 ? -12.312 -11.336 -10.469 1 97.44 77 ALA A C 1
ATOM 587 O O . ALA A 1 77 ? -12.344 -10.352 -9.727 1 97.44 77 ALA A O 1
ATOM 588 N N . GLN A 1 78 ? -12.016 -12.555 -10.102 1 97.75 78 GLN A N 1
ATOM 589 C CA . GLN A 1 78 ? -11.703 -12.82 -8.703 1 97.75 78 GLN A CA 1
ATOM 590 C C . GLN A 1 78 ? -10.391 -12.148 -8.297 1 97.75 78 GLN A C 1
ATOM 592 O O . GLN A 1 78 ? -10.305 -11.555 -7.219 1 97.75 78 GLN A O 1
ATOM 597 N N . ILE A 1 79 ? -9.383 -12.156 -9.125 1 98.44 79 ILE A N 1
ATOM 598 C CA . ILE A 1 79 ? -8.078 -11.57 -8.836 1 98.44 79 ILE A CA 1
ATOM 599 C C . ILE A 1 79 ? -8.188 -10.047 -8.781 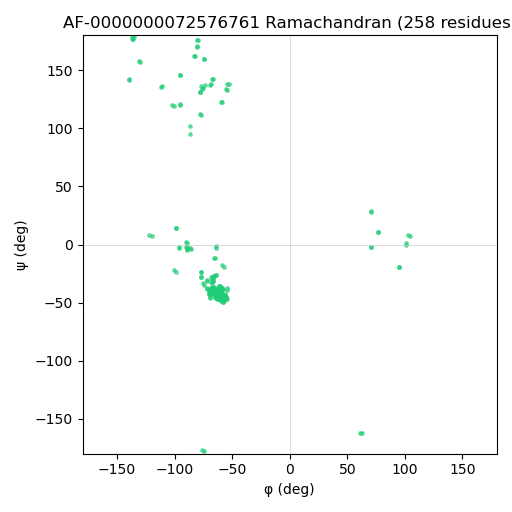1 98.44 79 ILE A C 1
ATOM 601 O O . ILE A 1 79 ? -7.668 -9.414 -7.863 1 98.44 79 ILE A O 1
ATOM 605 N N . GLY A 1 80 ? -8.883 -9.516 -9.766 1 98.31 80 GLY A N 1
ATOM 606 C CA . GLY A 1 80 ? -9.133 -8.078 -9.727 1 98.31 80 GLY A CA 1
ATOM 607 C C . GLY A 1 80 ? -9.844 -7.637 -8.461 1 98.31 80 GLY A C 1
ATOM 608 O O . GLY A 1 80 ? -9.445 -6.648 -7.832 1 98.31 80 GLY A O 1
ATOM 609 N N . ALA A 1 81 ? -10.867 -8.383 -8.055 1 98.06 81 ALA A N 1
ATOM 610 C CA . ALA A 1 81 ? -11.609 -8.07 -6.836 1 98.06 81 ALA A CA 1
ATOM 611 C C . ALA A 1 81 ? -10.695 -8.133 -5.613 1 98.06 81 ALA A C 1
ATOM 613 O O . ALA A 1 81 ? -10.711 -7.23 -4.773 1 98.06 81 ALA A O 1
ATOM 614 N N . ALA A 1 82 ? -9.859 -9.109 -5.547 1 98.31 82 ALA A N 1
ATOM 615 C CA . ALA A 1 82 ? -8.945 -9.289 -4.418 1 98.31 82 ALA A CA 1
ATOM 616 C C . ALA A 1 82 ? -7.918 -8.164 -4.355 1 98.31 82 ALA A C 1
ATOM 618 O O . ALA A 1 82 ? -7.531 -7.73 -3.27 1 98.31 82 ALA A O 1
ATOM 619 N N . LEU A 1 83 ? -7.59 -7.688 -5.484 1 98.25 83 LEU A N 1
ATOM 620 C CA . LEU A 1 83 ? -6.582 -6.641 -5.555 1 98.25 83 LEU A CA 1
ATOM 621 C C . LEU A 1 83 ? -7.219 -5.258 -5.453 1 98.25 83 LEU A C 1
ATOM 623 O O . LEU A 1 83 ? -6.52 -4.246 -5.414 1 98.25 83 LEU A O 1
ATOM 627 N N . GLY A 1 84 ? -8.539 -5.238 -5.406 1 97.5 84 GLY A N 1
ATOM 628 C CA . GLY A 1 84 ? -9.234 -3.965 -5.332 1 97.5 84 GLY A CA 1
ATOM 629 C C . GLY A 1 84 ? -9.164 -3.168 -6.617 1 97.5 84 GLY A C 1
ATOM 630 O O . GLY A 1 84 ? -9.117 -1.937 -6.59 1 97.5 84 GLY A O 1
ATOM 631 N N . THR A 1 85 ? -9.047 -3.787 -7.75 1 97.62 85 THR A N 1
ATOM 632 C CA . THR A 1 85 ? -8.977 -3.158 -9.062 1 97.62 85 THR A CA 1
ATOM 633 C C . THR A 1 85 ? -9.859 -3.902 -10.062 1 97.62 85 THR A C 1
ATOM 635 O O . THR A 1 85 ? -10.57 -4.84 -9.695 1 97.62 85 THR A O 1
ATOM 638 N N . SER A 1 86 ? -9.93 -3.41 -11.203 1 97.5 86 SER A N 1
ATOM 639 C CA . SER A 1 86 ? -10.742 -4.07 -12.227 1 97.5 86 SER A CA 1
ATOM 640 C C . SER A 1 86 ? -10.062 -5.324 -12.75 1 97.5 86 SER A C 1
ATOM 642 O O . SER A 1 86 ? -8.836 -5.457 -12.664 1 97.5 86 SER A O 1
ATOM 644 N N . LYS A 1 87 ? -10.844 -6.207 -13.344 1 97.38 87 LYS A N 1
ATOM 645 C CA . LYS A 1 87 ? -10.375 -7.422 -14 1 97.38 87 LYS A CA 1
ATOM 646 C C . LYS A 1 87 ? -9.32 -7.105 -15.062 1 97.38 87 LYS A C 1
ATOM 648 O O . LYS A 1 87 ? -8.25 -7.711 -15.078 1 97.38 87 LYS A O 1
ATOM 653 N N . GLN A 1 88 ? -9.625 -6.078 -15.852 1 97.06 88 GLN A N 1
ATOM 654 C CA . GLN A 1 88 ? -8.758 -5.719 -16.969 1 97.06 88 GLN A CA 1
ATOM 655 C C . GLN A 1 88 ? -7.43 -5.156 -16.469 1 97.06 88 GLN A C 1
ATOM 657 O O . GLN A 1 88 ? -6.371 -5.512 -16.984 1 97.06 88 GLN A O 1
ATOM 662 N N . ALA A 1 89 ? -7.496 -4.355 -15.516 1 97.88 89 ALA A N 1
ATOM 663 C CA . ALA A 1 89 ? -6.289 -3.744 -14.969 1 97.88 89 ALA A CA 1
ATOM 664 C C . ALA A 1 89 ? -5.371 -4.793 -14.344 1 97.88 89 ALA A C 1
ATOM 666 O O . ALA A 1 89 ? -4.152 -4.738 -14.508 1 97.88 89 ALA A O 1
ATOM 667 N N . ALA A 1 90 ? -5.988 -5.711 -13.672 1 98.25 90 ALA A N 1
ATOM 668 C CA . ALA A 1 90 ? -5.211 -6.777 -13.047 1 98.25 90 ALA A CA 1
ATOM 669 C C . ALA A 1 90 ? -4.488 -7.621 -14.094 1 98.25 90 ALA A C 1
ATOM 671 O O . ALA A 1 90 ? -3.299 -7.91 -13.953 1 98.25 90 ALA A O 1
ATOM 672 N N . TRP A 1 91 ? -5.18 -7.953 -15.148 1 98.12 91 TRP A N 1
ATOM 673 C CA . TRP A 1 91 ? -4.609 -8.75 -16.219 1 98.12 91 TRP A CA 1
ATOM 674 C C . TRP A 1 91 ? -3.469 -8.008 -16.906 1 98.12 91 TRP A C 1
ATOM 676 O O . TRP A 1 91 ? -2.395 -8.578 -17.125 1 98.12 91 TRP A O 1
ATOM 686 N N . GLU A 1 92 ? -3.691 -6.766 -17.188 1 98.19 92 GLU A N 1
ATOM 687 C CA . GLU A 1 92 ? -2.678 -5.965 -17.875 1 98.19 92 GLU A CA 1
ATOM 688 C C . GLU A 1 92 ? -1.416 -5.84 -17.016 1 98.19 92 GLU A C 1
ATOM 690 O O . GLU A 1 92 ? -0.301 -5.926 -17.531 1 98.19 92 GLU A O 1
ATOM 695 N N . ALA A 1 93 ? -1.674 -5.629 -15.789 1 98.19 93 ALA A N 1
ATOM 696 C CA . ALA A 1 93 ? -0.534 -5.508 -14.883 1 98.19 93 ALA A CA 1
ATOM 697 C C . ALA A 1 93 ? 0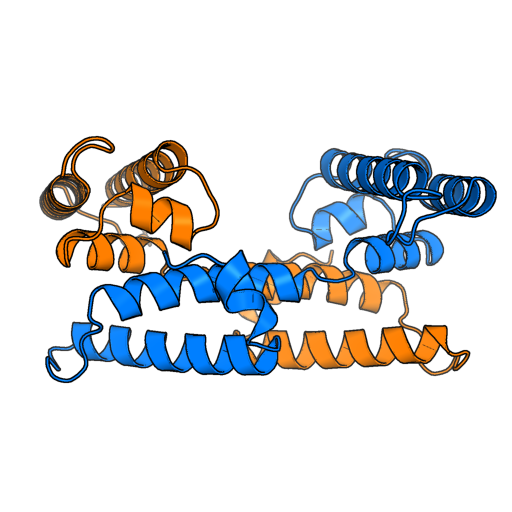.28 -6.797 -14.852 1 98.19 93 ALA A C 1
ATOM 699 O O . ALA A 1 93 ? 1.513 -6.762 -14.852 1 98.19 93 ALA A O 1
ATOM 700 N N . HIS A 1 94 ? -0.382 -7.883 -14.812 1 98.38 94 HIS A N 1
ATOM 701 C CA . HIS A 1 94 ? 0.304 -9.172 -14.773 1 98.38 94 HIS A CA 1
ATOM 702 C C . HIS A 1 94 ? 1.039 -9.445 -16.078 1 98.38 94 HIS A C 1
ATOM 704 O O . HIS A 1 94 ? 2.176 -9.922 -16.078 1 98.38 94 HIS A O 1
ATOM 710 N N . THR A 1 95 ? 0.414 -9.102 -17.172 1 97.81 95 THR A N 1
ATOM 711 C CA . THR A 1 95 ? 1.02 -9.289 -18.484 1 97.81 95 THR A CA 1
ATOM 712 C C . THR A 1 95 ? 2.264 -8.422 -18.641 1 97.81 95 THR A C 1
ATOM 714 O O . THR A 1 95 ? 3.291 -8.875 -19.141 1 97.81 95 THR A O 1
ATOM 717 N N . ARG A 1 96 ? 2.152 -7.23 -18.188 1 97.81 96 ARG A N 1
ATOM 718 C CA . ARG A 1 96 ? 3.305 -6.336 -18.219 1 97.81 96 ARG A CA 1
ATOM 719 C C . ARG A 1 96 ? 4.449 -6.891 -17.375 1 97.81 96 ARG A C 1
ATOM 721 O O . ARG A 1 96 ? 5.621 -6.742 -17.734 1 97.81 96 ARG A O 1
ATOM 728 N N . TRP A 1 97 ? 4.102 -7.398 -16.344 1 97.25 97 TRP A N 1
ATOM 729 C CA . TRP A 1 97 ? 5.102 -8 -15.469 1 97.25 97 TRP A CA 1
ATOM 730 C C . TRP A 1 97 ? 5.812 -9.156 -16.172 1 97.25 97 TR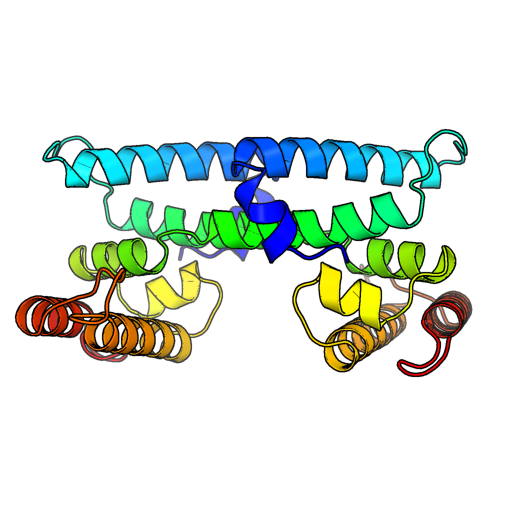P A C 1
ATOM 732 O O . TRP A 1 97 ? 7.035 -9.281 -16.094 1 97.25 97 TRP A O 1
ATOM 742 N N . ILE A 1 98 ? 5.078 -10 -16.812 1 97.81 98 ILE A N 1
ATOM 743 C CA . ILE A 1 98 ? 5.672 -11.117 -17.547 1 97.81 98 ILE A CA 1
ATOM 744 C C . ILE A 1 98 ? 6.641 -10.586 -18.594 1 97.81 98 ILE A C 1
ATOM 746 O O . ILE A 1 98 ? 7.758 -11.086 -18.719 1 97.81 98 ILE A O 1
ATOM 750 N N . ASP A 1 99 ? 6.164 -9.547 -19.281 1 97.06 99 ASP A N 1
ATOM 751 C CA . ASP A 1 99 ? 7.004 -8.938 -20.297 1 97.06 99 ASP A CA 1
ATOM 752 C C . ASP A 1 99 ? 8.305 -8.414 -19.703 1 97.06 99 ASP A C 1
ATOM 754 O O . ASP A 1 99 ? 9.383 -8.586 -20.281 1 97.06 99 ASP A O 1
ATOM 758 N N . ALA A 1 100 ? 8.156 -7.828 -18.547 1 96.31 100 ALA A N 1
ATOM 759 C CA . ALA A 1 100 ? 9.328 -7.285 -17.875 1 96.31 100 ALA A CA 1
ATOM 760 C C . ALA A 1 100 ? 10.281 -8.398 -17.438 1 96.31 100 ALA A C 1
ATOM 762 O O . ALA A 1 100 ? 11.5 -8.234 -17.484 1 96.31 100 ALA A O 1
ATOM 763 N N . GLN A 1 101 ? 9.719 -9.477 -17 1 96.31 101 GLN A N 1
ATOM 764 C CA . GLN A 1 101 ? 10.539 -10.625 -16.641 1 96.31 101 GLN A CA 1
ATOM 765 C C . GLN A 1 101 ? 11.32 -11.156 -17.828 1 96.31 101 GLN A C 1
ATOM 767 O O . GLN A 1 101 ? 12.5 -11.5 -17.719 1 96.31 101 GLN A O 1
ATOM 772 N N . GLU A 1 102 ? 10.602 -11.281 -18.891 1 95.56 102 GLU A N 1
ATOM 773 C CA . GLU A 1 102 ? 11.258 -11.758 -20.094 1 95.56 102 GLU A CA 1
ATOM 774 C C . GLU A 1 102 ? 12.359 -10.805 -20.547 1 95.56 102 GLU A C 1
ATOM 776 O O . GLU A 1 102 ? 13.43 -11.242 -20.969 1 95.56 102 GLU A O 1
ATOM 781 N N . ALA A 1 103 ? 12.125 -9.523 -20.422 1 95 103 ALA A N 1
ATOM 782 C CA . ALA A 1 103 ? 13.102 -8.508 -20.812 1 95 103 ALA A CA 1
ATOM 783 C C . ALA A 1 103 ? 14.32 -8.539 -19.891 1 95 103 ALA A C 1
ATOM 785 O O . ALA A 1 103 ? 15.43 -8.219 -20.328 1 95 103 ALA A O 1
ATOM 786 N N . ALA A 1 104 ? 14.031 -8.945 -18.703 1 94.38 104 ALA A N 1
ATOM 787 C CA . ALA A 1 104 ? 15.109 -8.969 -17.719 1 94.38 104 ALA A CA 1
ATOM 788 C C . ALA A 1 104 ? 16.031 -10.164 -17.938 1 94.38 104 ALA A C 1
ATOM 790 O O . ALA A 1 104 ? 17.188 -10.141 -17.531 1 94.38 104 ALA A O 1
ATOM 791 N N . CYS A 1 105 ? 15.453 -11.148 -18.578 1 91.81 105 CYS A N 1
ATOM 792 C CA . CYS A 1 105 ? 16.234 -12.352 -18.828 1 91.81 105 CYS A CA 1
ATOM 793 C C . CYS A 1 105 ? 17.469 -12.031 -19.656 1 91.81 105 CYS A C 1
ATOM 795 O O . CYS A 1 105 ? 17.375 -11.406 -20.719 1 91.81 105 CYS A O 1
ATOM 797 N N . GLY A 1 106 ? 18.734 -12.328 -19.219 1 88.94 106 GLY A N 1
ATOM 798 C CA . GLY A 1 106 ? 19.984 -12.133 -19.922 1 88.94 106 GLY A CA 1
ATOM 799 C C . GLY A 1 106 ? 20.672 -10.828 -19.578 1 88.94 106 GLY A C 1
ATOM 800 O O . GLY A 1 106 ? 21.828 -10.602 -19.953 1 88.94 106 GLY A O 1
ATOM 801 N N . GLN A 1 107 ? 19.859 -9.93 -19.031 1 90.81 107 GLN A N 1
ATOM 802 C CA . GLN A 1 107 ? 20.484 -8.688 -18.594 1 90.81 107 GLN A CA 1
ATOM 803 C C . GLN A 1 107 ? 21.406 -8.922 -17.391 1 90.81 107 GLN A C 1
ATOM 805 O O . GLN A 1 107 ? 21.094 -9.75 -16.531 1 90.81 107 GLN A O 1
ATOM 810 N N . PRO A 1 108 ? 22.484 -8.352 -17.359 1 90.81 108 PRO A N 1
ATOM 811 C CA . PRO A 1 108 ? 23.406 -8.539 -16.25 1 90.81 108 PRO A CA 1
ATOM 812 C C . PRO A 1 108 ? 22.766 -8.242 -14.891 1 90.81 108 PRO A C 1
ATOM 814 O O . PRO A 1 108 ? 22.094 -7.219 -14.734 1 90.81 108 PRO A O 1
ATOM 817 N N . GLY A 1 109 ? 23.094 -9.125 -13.953 1 90.75 109 GLY A N 1
ATOM 818 C CA . GLY A 1 109 ? 22.656 -8.914 -12.578 1 90.75 109 GLY A CA 1
ATOM 819 C C . GLY A 1 109 ? 21.156 -9.109 -12.398 1 90.75 109 GLY A C 1
ATOM 820 O O . GLY A 1 109 ? 20.625 -8.852 -11.32 1 90.75 109 GLY A O 1
ATOM 821 N N . GLN A 1 110 ? 20.406 -9.398 -13.453 1 87.56 110 GLN A N 1
ATOM 822 C CA . GLN A 1 110 ? 18.953 -9.562 -13.352 1 87.56 110 GLN A CA 1
ATOM 823 C C . GLN A 1 110 ? 18.562 -11.016 -13.578 1 87.56 110 GLN A C 1
ATOM 825 O O . GLN A 1 110 ? 19.156 -11.711 -14.406 1 87.56 110 GLN A O 1
ATOM 830 N N . ILE A 1 111 ? 17.656 -11.367 -12.68 1 87.62 111 ILE A N 1
ATOM 831 C CA . ILE A 1 111 ? 17.031 -12.672 -12.875 1 87.62 111 ILE A CA 1
ATOM 832 C C . ILE A 1 111 ? 15.641 -12.484 -13.477 1 87.62 111 ILE A C 1
ATOM 834 O O . ILE A 1 111 ? 14.875 -11.625 -13.039 1 87.62 111 ILE A O 1
ATOM 838 N N . GLY A 1 112 ? 15.469 -13.062 -14.641 1 93.06 112 GLY A N 1
ATOM 839 C CA . GLY A 1 112 ? 14.18 -12.984 -15.32 1 93.06 112 GLY A CA 1
ATOM 840 C C . GLY A 1 112 ? 13.742 -14.305 -15.93 1 93.06 112 GLY A C 1
ATOM 841 O O . GLY A 1 112 ? 14.406 -15.328 -15.75 1 93.06 112 GLY A O 1
ATOM 842 N N . PHE A 1 113 ? 12.625 -14.266 -16.5 1 94.5 113 PHE A N 1
ATOM 843 C CA . PHE A 1 113 ? 12.062 -15.438 -17.156 1 94.5 113 PHE A CA 1
ATOM 844 C C . PHE A 1 113 ? 12.711 -15.656 -18.516 1 94.5 113 PHE A C 1
ATOM 846 O O . PHE A 1 113 ? 12.844 -14.719 -19.312 1 94.5 113 PHE A O 1
ATOM 853 N N . ASP A 1 114 ? 13.133 -16.922 -18.766 1 95.12 114 ASP A N 1
ATOM 854 C CA . ASP A 1 114 ? 13.461 -17.234 -20.141 1 95.12 114 ASP A CA 1
ATOM 855 C C . ASP A 1 114 ? 12.195 -17.422 -20.984 1 95.12 114 ASP A C 1
ATOM 857 O O . ASP A 1 114 ? 11.078 -17.234 -20.484 1 95.12 114 ASP A O 1
ATOM 861 N N . ALA A 1 115 ? 12.406 -17.75 -22.172 1 95.06 115 ALA A N 1
ATOM 862 C CA . ALA A 1 115 ? 11.273 -17.812 -23.094 1 95.06 115 ALA A CA 1
ATOM 863 C C . ALA A 1 115 ? 10.281 -18.891 -22.656 1 95.06 115 ALA A C 1
ATOM 865 O O . ALA A 1 115 ? 9.062 -18.719 -22.766 1 95.06 115 ALA A O 1
ATOM 866 N N . ALA A 1 116 ? 10.734 -20 -22.188 1 96.44 116 ALA A N 1
ATOM 867 C CA . ALA A 1 116 ? 9.859 -21.078 -21.75 1 96.44 116 ALA A CA 1
ATOM 868 C C . ALA A 1 116 ? 9.086 -20.688 -20.5 1 96.44 116 ALA A C 1
ATOM 870 O O . ALA A 1 116 ? 7.891 -20.953 -20.391 1 96.44 116 ALA A O 1
ATOM 871 N N . ASP A 1 117 ? 9.75 -20.047 -19.656 1 95.19 117 ASP A N 1
ATOM 872 C CA . ASP A 1 117 ? 9.102 -19.578 -18.438 1 95.19 117 ASP A CA 1
ATOM 873 C C . ASP A 1 117 ? 8.008 -18.562 -18.766 1 95.19 117 ASP A C 1
ATOM 875 O O . ASP A 1 117 ? 6.922 -18.609 -18.172 1 95.19 117 ASP A O 1
ATOM 879 N N . ALA A 1 118 ? 8.344 -17.672 -19.641 1 96.44 118 ALA A N 1
ATOM 880 C CA . ALA A 1 118 ? 7.371 -16.641 -20.016 1 96.44 118 ALA A CA 1
ATOM 881 C C . ALA A 1 118 ? 6.152 -17.266 -20.688 1 96.44 118 ALA A C 1
ATOM 883 O O . ALA A 1 118 ? 5.02 -16.844 -20.453 1 96.44 118 ALA A O 1
ATOM 884 N N . ALA A 1 119 ? 6.438 -18.25 -21.531 1 96.88 119 ALA A N 1
ATOM 885 C CA . ALA A 1 119 ? 5.34 -18.938 -22.219 1 96.88 119 ALA A CA 1
ATOM 886 C C . ALA A 1 119 ? 4.422 -19.625 -21.219 1 96.88 119 ALA A C 1
ATOM 888 O O . ALA A 1 119 ? 3.197 -19.594 -21.359 1 96.88 119 ALA A O 1
ATOM 889 N N . GLU A 1 120 ? 5.035 -20.219 -20.25 1 95.88 120 GLU A N 1
ATOM 890 C CA . GLU A 1 120 ? 4.254 -20.891 -19.219 1 95.88 120 GLU A CA 1
ATOM 891 C C . GLU A 1 120 ? 3.428 -19.891 -18.422 1 95.88 120 GLU A C 1
ATOM 893 O O . GLU A 1 120 ? 2.27 -20.156 -18.094 1 95.88 120 GLU A O 1
ATOM 898 N N . ALA A 1 121 ? 4.02 -18.812 -18.094 1 96.12 121 ALA A N 1
ATOM 899 C CA . ALA A 1 121 ? 3.326 -17.781 -17.344 1 96.12 121 ALA A CA 1
ATOM 900 C C . ALA A 1 121 ? 2.154 -17.203 -18.141 1 96.12 121 ALA A C 1
ATOM 902 O O . ALA A 1 121 ? 1.083 -16.953 -17.594 1 96.12 121 ALA A O 1
ATOM 903 N N . ARG A 1 122 ? 2.381 -16.984 -19.438 1 96.38 122 ARG A N 1
ATOM 904 C CA . ARG A 1 122 ? 1.323 -16.469 -20.297 1 96.38 122 ARG A CA 1
ATOM 905 C C . ARG A 1 122 ? 0.182 -17.469 -20.438 1 96.38 122 ARG A C 1
ATOM 907 O O . ARG A 1 122 ? -0.989 -17.078 -20.469 1 96.38 122 ARG A O 1
ATOM 914 N N . ALA A 1 123 ? 0.596 -18.703 -20.484 1 96.19 123 ALA A N 1
ATOM 915 C CA . ALA A 1 123 ? -0.421 -19.75 -20.578 1 96.19 123 ALA A CA 1
ATOM 916 C C . ALA A 1 123 ? -1.275 -19.797 -19.312 1 96.19 123 ALA A C 1
ATOM 918 O O . ALA A 1 123 ? -2.498 -19.938 -19.391 1 96.19 123 ALA A O 1
ATOM 919 N N . ALA A 1 124 ? -0.628 -19.625 -18.219 1 94.56 124 ALA A N 1
ATOM 920 C CA . ALA A 1 124 ? -1.339 -19.609 -16.938 1 94.56 124 ALA A CA 1
ATOM 921 C C . ALA A 1 124 ? -2.24 -18.391 -16.828 1 94.56 124 ALA A C 1
ATOM 923 O O . ALA A 1 124 ? -3.326 -18.469 -16.25 1 94.56 124 ALA A O 1
ATOM 924 N N . ALA A 1 125 ? -1.782 -17.266 -17.266 1 96.38 125 ALA A N 1
ATOM 925 C CA . ALA A 1 125 ? -2.561 -16.031 -17.188 1 96.38 125 ALA A CA 1
ATOM 926 C C . ALA A 1 125 ? -3.83 -16.125 -18.031 1 96.38 125 ALA A C 1
ATOM 928 O O . ALA A 1 125 ? -4.918 -15.766 -17.578 1 96.38 125 ALA A O 1
ATOM 929 N N . GLY A 1 126 ? -3.625 -16.688 -19.234 1 95.25 126 GLY A N 1
ATOM 930 C CA . GLY A 1 126 ? -4.758 -16.734 -20.156 1 95.25 126 GLY A CA 1
ATOM 931 C C . GLY A 1 126 ? -5.289 -15.367 -20.516 1 95.25 126 GLY A C 1
ATOM 932 O O . GLY A 1 126 ? -4.574 -14.367 -20.406 1 95.25 126 GLY A O 1
ATOM 933 N N . GLU A 1 127 ? -6.559 -15.328 -21.047 1 91.44 127 GLU A N 1
ATOM 934 C CA . GLU A 1 127 ? -7.219 -14.086 -21.438 1 91.44 127 GLU A CA 1
ATOM 935 C C . GLU A 1 127 ? -8.117 -13.562 -20.312 1 91.44 127 GLU A C 1
ATOM 937 O O . GLU A 1 127 ? -8.578 -14.336 -19.469 1 91.44 127 GLU A O 1
ATOM 942 N N . PRO A 1 128 ? -8.219 -12.297 -20.188 1 87.19 128 PRO A N 1
ATOM 943 C CA . PRO A 1 128 ? -9.047 -11.75 -19.109 1 87.19 128 PRO A CA 1
ATOM 944 C C . PRO A 1 128 ? -10.469 -12.297 -19.125 1 87.19 128 PRO A C 1
ATOM 946 O O . PRO A 1 128 ? -11.086 -12.461 -18.062 1 87.19 128 PRO A O 1
ATOM 949 N N . ASP A 1 129 ? -10.984 -12.445 -20.297 1 80.44 129 ASP A N 1
ATOM 950 C CA . ASP A 1 129 ? -12.352 -12.961 -20.391 1 80.44 129 ASP A CA 1
ATOM 951 C C . ASP A 1 129 ? -12.352 -14.484 -20.469 1 80.44 129 ASP A C 1
ATOM 953 O O . ASP A 1 129 ? -13.422 -15.109 -20.484 1 80.44 129 ASP A O 1
ATOM 957 N N . GLY A 1 130 ? -11.164 -15.102 -20.406 1 67.25 130 GLY A N 1
ATOM 958 C CA . GLY A 1 130 ? -11.109 -16.547 -20.594 1 67.25 130 GLY A CA 1
ATOM 959 C C . GLY A 1 130 ? -11.133 -17.312 -19.281 1 67.25 130 GLY A C 1
ATOM 960 O O . GLY A 1 130 ? -10.75 -16.766 -18.234 1 67.25 130 GLY A O 1
ATOM 961 N N . HIS A 1 131 ? -12.109 -18.172 -19.031 1 57.06 131 HIS A N 1
ATOM 962 C CA . HIS A 1 131 ? -12.18 -19.062 -17.891 1 57.06 131 HIS A CA 1
ATOM 963 C C . HIS A 1 131 ? -11.086 -20.125 -17.938 1 57.06 131 HIS A C 1
ATOM 965 O O . HIS A 1 131 ? -10.68 -20.531 -19.031 1 57.06 131 HIS A O 1
ATOM 971 N N . MET B 1 1 ? -17.328 -12.828 -2.363 1 86 1 MET B N 1
ATOM 972 C CA . MET B 1 1 ? -16.125 -12.531 -3.139 1 86 1 MET B CA 1
ATOM 973 C C . MET B 1 1 ? -15.078 -11.844 -2.273 1 86 1 MET B C 1
ATOM 975 O O . MET B 1 1 ? -15.398 -10.93 -1.509 1 86 1 MET B O 1
ATOM 979 N N . THR B 1 2 ? -13.844 -12.328 -2.303 1 93.56 2 THR B N 1
ATOM 980 C CA . THR B 1 2 ? -12.781 -11.805 -1.453 1 93.56 2 THR B CA 1
ATOM 981 C C . THR B 1 2 ? -12.25 -10.484 -2.002 1 93.56 2 THR B C 1
ATOM 983 O O . THR B 1 2 ? -11.672 -10.445 -3.088 1 93.56 2 THR B O 1
ATOM 986 N N . THR B 1 3 ? -12.547 -9.43 -1.233 1 96.25 3 THR B N 1
ATOM 987 C CA . THR B 1 3 ? -12.078 -8.094 -1.573 1 96.25 3 THR B CA 1
ATOM 988 C C . THR B 1 3 ? -11.422 -7.43 -0.366 1 96.25 3 THR B C 1
ATOM 990 O O . THR B 1 3 ? -11.688 -7.805 0.778 1 96.25 3 THR B O 1
ATOM 993 N N . PRO B 1 4 ? -10.594 -6.484 -0.656 1 96.75 4 PRO B N 1
ATOM 994 C CA . PRO B 1 4 ? -10.023 -5.738 0.469 1 96.75 4 PRO B CA 1
ATOM 995 C C . PRO B 1 4 ? -11.086 -5.07 1.332 1 96.75 4 PRO B C 1
ATOM 997 O O . PRO B 1 4 ? -10.969 -5.043 2.559 1 96.75 4 PRO B O 1
ATOM 1000 N N . GLN B 1 5 ? -12.125 -4.531 0.743 1 95.38 5 GLN B N 1
ATOM 1001 C CA . GLN B 1 5 ? -13.195 -3.861 1.471 1 95.38 5 GLN B CA 1
ATOM 1002 C C . GLN B 1 5 ? -13.891 -4.816 2.438 1 95.38 5 GLN B C 1
ATOM 1004 O O . GLN B 1 5 ? -14.266 -4.426 3.545 1 95.38 5 GLN B O 1
ATOM 1009 N N . SER B 1 6 ? -14.016 -6.027 2.043 1 95.44 6 SER B N 1
ATOM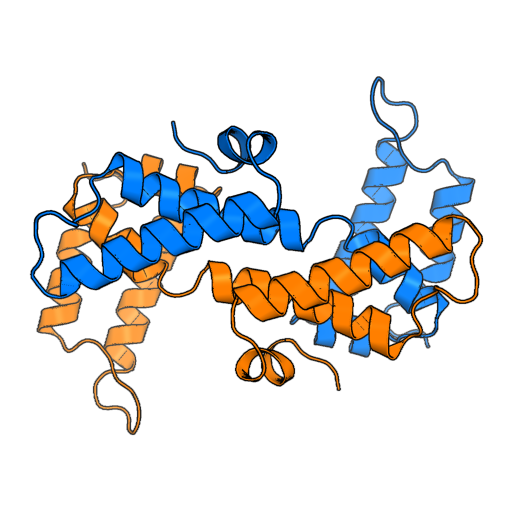 1010 C CA . SER B 1 6 ? -14.734 -7.004 2.855 1 95.44 6 SER B CA 1
ATOM 1011 C C . SER B 1 6 ? -13.883 -7.484 4.027 1 95.44 6 SER B C 1
ATOM 1013 O O . SER B 1 6 ? -14.414 -7.84 5.082 1 95.44 6 SER B O 1
ATOM 1015 N N . ILE B 1 7 ? -12.578 -7.449 3.857 1 95.5 7 ILE B N 1
ATOM 1016 C CA . ILE B 1 7 ? -11.711 -8.055 4.859 1 95.5 7 ILE B CA 1
ATOM 1017 C C . ILE B 1 7 ? -11.141 -6.973 5.773 1 95.5 7 ILE B C 1
ATOM 1019 O O . ILE B 1 7 ? -10.836 -7.234 6.941 1 95.5 7 ILE B O 1
ATOM 1023 N N . GLU B 1 8 ? -11.133 -5.797 5.273 1 9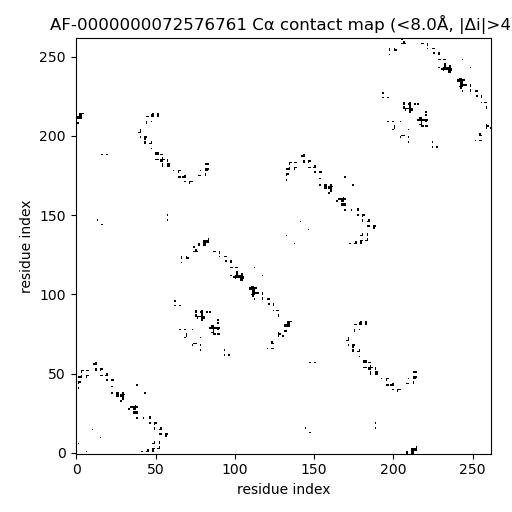6.25 8 GLU B N 1
ATOM 1024 C CA . GLU B 1 8 ? -10.477 -4.684 5.953 1 96.25 8 GLU B CA 1
ATOM 1025 C C . GLU B 1 8 ? -11.023 -4.5 7.367 1 96.25 8 GLU B C 1
ATOM 1027 O O . GLU B 1 8 ? -10.258 -4.344 8.32 1 96.25 8 GLU B O 1
ATOM 1032 N N . PRO B 1 9 ? -12.406 -4.496 7.566 1 95.31 9 PRO B N 1
ATOM 1033 C CA . PRO B 1 9 ? -12.938 -4.238 8.906 1 95.31 9 PRO B CA 1
ATOM 1034 C C . PRO B 1 9 ? -12.586 -5.336 9.906 1 95.31 9 PRO B C 1
ATOM 1036 O O . PRO B 1 9 ? -12.719 -5.141 11.117 1 95.31 9 PRO B O 1
ATOM 1039 N N . GLN B 1 10 ? -12.078 -6.457 9.414 1 95.25 10 GLN B N 1
ATOM 1040 C CA . GLN B 1 10 ? -11.805 -7.609 10.273 1 95.25 10 GLN B CA 1
ATOM 1041 C C . GLN B 1 10 ? -10.398 -7.551 10.852 1 95.25 10 GLN B C 1
ATOM 1043 O O . GLN B 1 10 ? -10.039 -8.359 11.711 1 95.25 10 GLN B O 1
ATOM 1048 N N . HIS B 1 11 ? -9.617 -6.512 10.461 1 96.25 11 HIS B N 1
ATOM 1049 C CA . HIS B 1 11 ? -8.211 -6.512 10.852 1 96.25 11 HIS B CA 1
ATOM 1050 C C . HIS B 1 11 ? -7.754 -5.117 11.266 1 96.25 11 HIS B C 1
ATOM 1052 O O . HIS B 1 11 ? -8.188 -4.121 10.68 1 96.25 11 HIS B O 1
ATOM 1058 N N . THR B 1 12 ? -6.953 -5.16 12.25 1 93.62 12 THR B N 1
ATOM 1059 C CA . THR B 1 12 ? -6.051 -4.031 12.438 1 93.62 12 THR B CA 1
ATOM 1060 C C . THR B 1 12 ? -4.848 -4.145 11.5 1 93.62 12 THR B C 1
ATOM 1062 O O . THR B 1 12 ? -4.68 -5.156 10.82 1 93.62 12 THR B O 1
ATOM 1065 N N . LEU B 1 13 ? -4.102 -3.146 11.422 1 95.56 13 LEU B N 1
ATOM 1066 C CA . LEU B 1 13 ? -2.883 -3.223 10.625 1 95.56 13 LEU B CA 1
ATOM 1067 C C . LEU B 1 13 ? -2.018 -4.398 11.07 1 95.56 13 LEU B C 1
ATOM 1069 O O . LEU B 1 13 ? -1.569 -5.191 10.234 1 95.56 13 LEU B O 1
ATOM 1073 N N . LEU B 1 14 ? -1.849 -4.516 12.398 1 93.31 14 LEU B N 1
ATOM 1074 C CA . LEU B 1 14 ? -0.941 -5.523 12.938 1 93.31 14 LEU B CA 1
ATOM 1075 C C . LEU B 1 14 ? -1.474 -6.93 12.68 1 93.31 14 LEU B C 1
ATOM 1077 O O . LEU B 1 14 ? -0.71 -7.832 12.328 1 93.31 14 LEU B O 1
ATOM 1081 N N . THR B 1 15 ? -2.766 -7.082 12.797 1 96.12 15 THR B N 1
ATOM 1082 C CA . THR B 1 15 ? -3.311 -8.422 12.594 1 96.12 15 THR B CA 1
ATOM 1083 C C . THR B 1 15 ? -3.322 -8.781 11.109 1 96.12 15 THR B C 1
ATOM 1085 O O . THR B 1 15 ? -3.139 -9.945 10.75 1 96.12 15 THR B O 1
ATOM 1088 N N . ALA B 1 16 ? -3.562 -7.758 10.227 1 97.62 16 ALA B N 1
ATOM 1089 C CA . ALA B 1 16 ? -3.488 -7.996 8.789 1 97.62 16 ALA B CA 1
ATOM 1090 C C . ALA B 1 16 ? -2.082 -8.422 8.375 1 97.62 16 ALA B C 1
ATOM 1092 O O . ALA B 1 16 ? -1.918 -9.367 7.598 1 97.62 16 ALA B O 1
ATOM 1093 N N . VAL B 1 17 ? -1.107 -7.828 8.969 1 97.19 17 VAL B N 1
ATOM 1094 C CA . VAL B 1 17 ? 0.284 -8.133 8.648 1 97.19 17 VAL B CA 1
ATOM 1095 C C . VAL B 1 17 ? 0.631 -9.539 9.148 1 97.19 17 VAL B C 1
ATOM 1097 O O . VAL B 1 17 ? 1.319 -10.289 8.453 1 97.19 17 VAL B O 1
ATOM 1100 N N . ALA B 1 18 ? 0.195 -9.867 10.305 1 96.38 18 ALA B N 1
ATOM 1101 C CA . ALA B 1 18 ? 0.45 -11.195 10.859 1 96.38 18 ALA B CA 1
ATOM 1102 C C . ALA B 1 18 ? -0.132 -12.281 9.961 1 96.38 18 ALA B C 1
ATOM 1104 O O . ALA B 1 18 ? 0.53 -13.281 9.688 1 96.38 18 ALA B O 1
ATOM 1105 N N . ARG B 1 19 ? -1.379 -12.086 9.578 1 97.06 19 ARG B N 1
ATOM 1106 C CA . ARG B 1 19 ? -2.029 -13.055 8.711 1 97.06 19 ARG B CA 1
ATOM 1107 C C . ARG B 1 19 ? -1.349 -13.117 7.348 1 97.06 19 ARG B C 1
ATOM 1109 O O . ARG B 1 19 ? -1.173 -14.195 6.781 1 97.06 19 ARG B O 1
ATOM 1116 N N . LEU B 1 20 ? -0.985 -11.977 6.801 1 97.5 20 LEU B N 1
ATOM 1117 C CA . LEU B 1 20 ? -0.253 -11.898 5.543 1 97.5 20 LEU B CA 1
ATOM 1118 C C . LEU B 1 20 ? 1.056 -12.672 5.621 1 97.5 20 LEU B C 1
ATOM 1120 O O . LEU B 1 20 ? 1.368 -13.469 4.73 1 97.5 20 LEU B O 1
ATOM 1124 N N . ASP B 1 21 ? 1.78 -12.453 6.668 1 93.88 21 ASP B N 1
ATOM 1125 C CA . ASP B 1 21 ? 3.061 -13.125 6.867 1 93.88 21 ASP B CA 1
ATOM 1126 C C . ASP B 1 21 ? 2.875 -14.641 6.977 1 93.88 21 ASP B C 1
ATOM 1128 O O . ASP B 1 21 ? 3.676 -15.406 6.441 1 93.88 21 ASP B O 1
ATOM 1132 N N . GLU B 1 22 ? 1.88 -15.016 7.699 1 94.44 22 GLU B N 1
ATOM 1133 C CA . GLU B 1 22 ? 1.571 -16.438 7.836 1 94.44 22 GLU B CA 1
ATOM 1134 C C . GLU B 1 22 ? 1.317 -17.078 6.477 1 94.44 22 GLU B C 1
ATOM 1136 O O . GLU B 1 22 ? 1.909 -18.109 6.156 1 94.44 22 GLU B O 1
ATOM 1141 N N . LEU B 1 23 ? 0.487 -16.469 5.691 1 95.56 23 LEU B N 1
ATOM 1142 C CA . LEU B 1 23 ? 0.124 -17.031 4.395 1 95.56 23 LEU B CA 1
ATOM 1143 C C . LEU B 1 23 ? 1.312 -17 3.439 1 95.56 23 LEU B C 1
ATOM 1145 O O . LEU B 1 23 ? 1.517 -17.938 2.672 1 95.56 23 LEU B O 1
ATOM 1149 N N . ARG B 1 24 ? 2.076 -15.992 3.49 1 93.44 24 ARG B N 1
ATOM 1150 C CA . ARG B 1 24 ? 3.26 -15.914 2.643 1 93.44 24 ARG B CA 1
ATOM 1151 C C . ARG B 1 24 ? 4.262 -17 3 1 93.44 24 ARG B C 1
ATOM 1153 O O . ARG B 1 24 ? 4.906 -17.578 2.117 1 93.44 24 ARG B O 1
ATOM 1160 N N . ALA B 1 25 ? 4.461 -17.156 4.254 1 90.75 25 ALA B N 1
ATOM 1161 C CA . ALA B 1 25 ? 5.363 -18.219 4.695 1 90.75 25 ALA B CA 1
ATOM 1162 C C . ALA B 1 25 ? 4.914 -19.578 4.164 1 90.75 25 ALA B C 1
ATOM 1164 O O . ALA B 1 25 ? 5.73 -20.359 3.693 1 90.75 25 ALA B O 1
ATOM 1165 N N . ARG B 1 26 ? 3.688 -19.859 4.273 1 92.25 26 ARG B N 1
ATOM 1166 C CA . ARG B 1 26 ? 3.152 -21.125 3.777 1 92.25 26 ARG B CA 1
ATOM 1167 C C . ARG B 1 26 ? 3.332 -21.234 2.268 1 92.25 26 ARG B C 1
ATOM 1169 O O . ARG B 1 26 ? 3.689 -22.312 1.758 1 92.25 26 ARG B O 1
ATOM 1176 N N . GLU B 1 27 ? 3.117 -20.172 1.608 1 90.56 27 GLU B N 1
ATOM 1177 C CA . GLU B 1 27 ? 3.285 -20.172 0.158 1 90.56 27 GLU B CA 1
ATOM 1178 C C . GLU B 1 27 ? 4.73 -20.469 -0.231 1 90.56 27 GLU B C 1
ATOM 1180 O O . GLU B 1 27 ? 4.977 -21.203 -1.192 1 90.56 27 GLU B O 1
ATOM 1185 N N . SER B 1 28 ? 5.629 -19.875 0.469 1 87 28 SER B N 1
ATOM 1186 C CA . SER B 1 28 ? 7.051 -20.062 0.2 1 87 28 SER B CA 1
ATOM 1187 C C . SER B 1 28 ? 7.473 -21.5 0.443 1 87 28 SER B C 1
ATOM 1189 O O . SER B 1 28 ? 8.281 -22.047 -0.309 1 87 28 SER B O 1
ATOM 1191 N N . LEU B 1 29 ? 6.938 -22.094 1.45 1 83.5 29 LEU B N 1
ATOM 1192 C CA . LEU B 1 29 ? 7.266 -23.469 1.791 1 83.5 29 LEU B CA 1
ATOM 1193 C C . LEU B 1 29 ? 6.746 -24.422 0.728 1 83.5 29 LEU B C 1
ATOM 1195 O O . LEU B 1 29 ? 7.391 -25.438 0.422 1 83.5 29 LEU B O 1
ATOM 1199 N N . ALA B 1 30 ? 5.562 -24.156 0.157 1 81.12 30 ALA B N 1
ATOM 1200 C CA . ALA B 1 30 ? 4.992 -24.969 -0.913 1 81.12 30 ALA B CA 1
ATOM 1201 C C . ALA B 1 30 ? 5.895 -24.969 -2.145 1 81.12 30 ALA B C 1
ATOM 1203 O O . ALA B 1 30 ? 6.027 -25.984 -2.824 1 81.12 30 ALA B O 1
ATOM 1204 N N . GLY B 1 31 ? 6.414 -23.922 -2.393 1 71.94 31 GLY B N 1
ATOM 1205 C CA . GLY B 1 31 ? 7.367 -23.875 -3.492 1 71.94 31 GLY B CA 1
ATOM 1206 C C . GLY B 1 31 ? 8.539 -24.812 -3.312 1 71.94 31 GLY B C 1
ATOM 1207 O O . GLY B 1 31 ? 9.164 -25.234 -4.289 1 71.94 31 GLY B O 1
ATOM 1208 N N . PHE B 1 32 ? 8.734 -25.25 -2.061 1 72.62 32 PHE B N 1
ATOM 1209 C CA . PHE B 1 32 ? 9.836 -26.141 -1.75 1 72.62 32 PHE B CA 1
ATOM 1210 C C . PHE B 1 32 ? 9.359 -27.594 -1.687 1 72.62 32 PHE B C 1
ATOM 1212 O O . PHE B 1 32 ? 10.102 -28.484 -1.26 1 72.62 32 PHE B O 1
ATOM 1219 N N . GLY B 1 33 ? 8.211 -27.844 -2.178 1 70.5 33 GLY B N 1
ATOM 1220 C CA . GLY B 1 33 ? 7.785 -29.219 -2.393 1 70.5 33 GLY B CA 1
ATOM 1221 C C . GLY B 1 33 ? 6.852 -29.734 -1.315 1 70.5 33 GLY B C 1
ATOM 1222 O O . GLY B 1 33 ? 6.5 -30.906 -1.3 1 70.5 33 GLY B O 1
ATOM 1223 N N . SER B 1 34 ? 6.543 -28.953 -0.354 1 68.31 34 SER B N 1
ATOM 1224 C CA . SER B 1 34 ? 5.617 -29.453 0.658 1 68.31 34 SER B CA 1
ATOM 1225 C C . SER B 1 34 ? 4.168 -29.219 0.238 1 68.31 34 SER B C 1
ATOM 1227 O O . SER B 1 34 ? 3.729 -28.078 0.096 1 68.31 34 SER B O 1
ATOM 1229 N N . ASP B 1 35 ? 3.57 -30.219 -0.212 1 65.94 35 ASP B N 1
ATOM 1230 C CA . ASP B 1 35 ? 2.195 -30.109 -0.691 1 65.94 35 ASP B CA 1
ATOM 1231 C C . ASP B 1 35 ? 1.253 -29.672 0.431 1 65.94 35 ASP B C 1
ATOM 1233 O O . ASP B 1 35 ? 0.274 -28.969 0.188 1 65.94 35 ASP B O 1
ATOM 1237 N N . ASP B 1 36 ? 1.505 -30.172 1.58 1 66.25 36 ASP B N 1
ATOM 1238 C CA . ASP B 1 36 ? 0.628 -29.938 2.723 1 66.25 36 ASP B CA 1
ATOM 1239 C C . ASP B 1 36 ? 0.603 -28.453 3.1 1 66.25 36 ASP B C 1
ATOM 1241 O O . ASP B 1 36 ? -0.281 -28.016 3.836 1 66.25 36 ASP B O 1
ATOM 1245 N N . GLU B 1 37 ? 1.434 -27.766 2.289 1 78.19 37 GLU B N 1
ATOM 1246 C CA . GLU B 1 37 ? 1.555 -26.375 2.73 1 78.19 37 GLU B CA 1
ATOM 1247 C C . GLU B 1 37 ? 1.146 -25.406 1.624 1 78.19 37 GLU B C 1
ATOM 1249 O O . GLU B 1 37 ? 1.078 -24.203 1.847 1 78.19 37 GLU B O 1
ATOM 1254 N N . ALA B 1 38 ? 0.637 -25.984 0.618 1 86.06 38 ALA B N 1
ATOM 1255 C CA . ALA B 1 38 ? 0.243 -25.156 -0.516 1 86.06 38 ALA B CA 1
ATOM 1256 C C . ALA B 1 38 ? -1.068 -24.438 -0.233 1 86.06 38 ALA B C 1
ATOM 1258 O O . ALA B 1 38 ? -1.996 -25.016 0.337 1 86.06 38 ALA B O 1
ATOM 1259 N N . LEU B 1 39 ? -1.085 -23.234 -0.578 1 94.75 39 LEU B N 1
ATOM 1260 C CA . LEU B 1 39 ? -2.312 -22.469 -0.407 1 94.75 39 LEU B CA 1
ATOM 1261 C C . LEU B 1 39 ? -3.342 -22.844 -1.467 1 94.75 39 LEU B C 1
ATOM 1263 O O . LEU B 1 39 ? -2.992 -23.062 -2.629 1 94.75 39 LEU B O 1
ATOM 1267 N N . ASP B 1 40 ? -4.605 -23.047 -1.005 1 94.88 40 ASP B N 1
ATOM 1268 C CA . ASP B 1 40 ? -5.672 -23.25 -1.979 1 94.88 40 ASP B CA 1
ATOM 1269 C C . ASP B 1 40 ? -6.152 -21.906 -2.549 1 94.88 40 ASP B C 1
ATOM 1271 O O . ASP B 1 40 ? -5.688 -20.844 -2.131 1 94.88 40 ASP B O 1
ATOM 1275 N N . ARG B 1 41 ? -7.047 -21.984 -3.496 1 96.25 41 ARG B N 1
ATOM 1276 C CA . ARG B 1 41 ? -7.484 -20.812 -4.246 1 96.25 41 ARG B CA 1
ATOM 1277 C C . ARG B 1 41 ? -8.047 -19.75 -3.316 1 96.25 41 ARG B C 1
ATOM 1279 O O . ARG B 1 41 ? -7.648 -18.578 -3.387 1 96.25 41 ARG B O 1
ATOM 1286 N N . PRO B 1 42 ? -8.898 -20.031 -2.365 1 97 42 PRO B N 1
ATOM 1287 C CA . PRO B 1 42 ? -9.406 -19 -1.458 1 97 42 PRO B CA 1
ATOM 1288 C C . PRO B 1 42 ? -8.297 -18.344 -0.635 1 97 42 PRO B C 1
ATOM 1290 O O . PRO B 1 42 ? -8.328 -17.141 -0.396 1 97 42 PRO B O 1
ATOM 1293 N N . GLN B 1 43 ? -7.355 -19.141 -0.278 1 97 43 GLN B N 1
ATOM 1294 C CA . GLN B 1 43 ? -6.25 -18.625 0.524 1 97 43 GLN B CA 1
ATOM 1295 C C . GLN B 1 43 ? -5.34 -17.719 -0.31 1 97 43 GLN B C 1
ATOM 1297 O O . GLN B 1 43 ? -4.82 -16.719 0.189 1 97 43 GLN B O 1
ATOM 1302 N N . LEU B 1 44 ? -5.129 -18.078 -1.54 1 97.62 44 LEU B N 1
ATOM 1303 C CA . LEU B 1 44 ? -4.332 -17.234 -2.436 1 97.62 44 LEU B CA 1
ATOM 1304 C C . LEU B 1 44 ? -5.008 -15.898 -2.668 1 97.62 44 LEU B C 1
ATOM 1306 O O . LEU B 1 44 ? -4.352 -14.852 -2.648 1 97.62 44 LEU B O 1
ATOM 1310 N N . LEU B 1 45 ? -6.297 -15.945 -2.842 1 98.25 45 LEU B N 1
ATOM 1311 C CA . LEU B 1 45 ? -7.055 -14.711 -3.025 1 98.25 45 LEU B CA 1
ATOM 1312 C C . LEU B 1 45 ? -7.051 -13.875 -1.747 1 98.25 45 LEU B C 1
ATOM 1314 O O . LEU B 1 45 ? -6.984 -12.648 -1.802 1 98.25 45 LEU B O 1
ATOM 1318 N N . GLU B 1 46 ? -7.105 -14.523 -0.621 1 98.19 46 GLU B N 1
ATOM 1319 C CA . GLU B 1 46 ? -7 -13.828 0.658 1 98.19 46 GLU B CA 1
ATOM 1320 C C . GLU B 1 46 ? -5.648 -13.125 0.794 1 98.19 46 GLU B C 1
ATOM 1322 O O . GLU B 1 46 ? -5.578 -11.992 1.26 1 98.19 46 GLU B O 1
ATOM 1327 N N . LEU B 1 47 ? -4.637 -13.82 0.418 1 97.88 47 LEU B N 1
ATOM 1328 C CA . LEU B 1 47 ? -3.281 -13.281 0.473 1 97.88 47 LEU B CA 1
ATOM 1329 C C . LEU B 1 47 ? -3.174 -12 -0.353 1 97.88 47 LEU B C 1
ATOM 1331 O O . LEU B 1 47 ? -2.633 -11 0.117 1 97.88 47 LEU B O 1
ATOM 1335 N N . LEU B 1 48 ? -3.764 -12.016 -1.549 1 98.44 48 LEU B N 1
ATOM 1336 C CA . LEU B 1 48 ? -3.777 -10.836 -2.404 1 98.44 48 LEU B CA 1
ATOM 1337 C C . LEU B 1 48 ? -4.566 -9.703 -1.757 1 98.44 48 LEU B C 1
ATOM 1339 O O . LEU B 1 48 ? -4.094 -8.562 -1.696 1 98.44 48 LEU B O 1
ATOM 1343 N N . ALA B 1 49 ? -5.668 -10.047 -1.254 1 98.56 49 ALA B N 1
ATOM 1344 C CA . ALA B 1 49 ? -6.527 -9.039 -0.627 1 98.56 49 ALA B CA 1
ATOM 1345 C C . ALA B 1 49 ? -5.867 -8.453 0.616 1 98.56 49 ALA B C 1
ATOM 1347 O O . ALA B 1 49 ? -5.938 -7.246 0.853 1 98.56 49 ALA B O 1
ATOM 1348 N N . LEU B 1 50 ? -5.242 -9.297 1.377 1 98.38 50 LEU B N 1
ATOM 1349 C CA . LEU B 1 50 ? -4.586 -8.859 2.604 1 98.38 50 LEU B CA 1
ATOM 1350 C C . LEU B 1 50 ? -3.471 -7.867 2.301 1 98.38 50 LEU B C 1
ATOM 1352 O O . LEU B 1 50 ? -3.268 -6.906 3.049 1 98.38 50 LEU B O 1
ATOM 1356 N N . SER B 1 51 ? -2.723 -8.117 1.26 1 98.12 51 SER B N 1
ATOM 1357 C CA . SER B 1 51 ? -1.67 -7.176 0.884 1 98.12 51 SER B CA 1
ATOM 1358 C C . SER B 1 51 ? -2.238 -5.789 0.609 1 98.12 51 SER B C 1
ATOM 1360 O O . SER B 1 51 ? -1.647 -4.781 1 1 98.12 51 SER B O 1
ATOM 1362 N N . GLU B 1 52 ? -3.438 -5.762 -0.018 1 97.88 52 GLU B N 1
ATOM 1363 C CA . GLU B 1 52 ? -4.113 -4.496 -0.272 1 97.88 52 GLU B CA 1
ATOM 1364 C C . GLU B 1 52 ? -4.625 -3.873 1.024 1 97.88 52 GLU B C 1
ATOM 1366 O O . GLU B 1 52 ? -4.539 -2.658 1.212 1 97.88 52 GLU B O 1
ATOM 1371 N N . VAL B 1 53 ? -5.137 -4.672 1.898 1 98.12 53 VAL B N 1
ATOM 1372 C CA . VAL B 1 53 ? -5.629 -4.188 3.184 1 98.12 53 VAL B CA 1
ATOM 1373 C C . VAL B 1 53 ? -4.48 -3.555 3.971 1 98.12 53 VAL B C 1
ATOM 1375 O O . VAL B 1 53 ? -4.633 -2.467 4.531 1 98.12 53 VAL B O 1
ATOM 1378 N N . VAL B 1 54 ? -3.363 -4.234 3.996 1 98.06 54 VAL B N 1
ATOM 1379 C CA . VAL B 1 54 ? -2.191 -3.713 4.691 1 98.06 54 VAL B CA 1
ATOM 1380 C C . VAL B 1 54 ? -1.799 -2.359 4.102 1 98.06 54 VAL B C 1
ATOM 1382 O O . VAL B 1 54 ? -1.553 -1.402 4.84 1 98.06 54 VAL B O 1
ATOM 1385 N N . ALA B 1 55 ? -1.752 -2.281 2.818 1 97.44 55 ALA B N 1
ATOM 1386 C CA . ALA B 1 55 ? -1.39 -1.034 2.148 1 97.44 55 ALA B CA 1
ATOM 1387 C C . ALA B 1 55 ? -2.365 0.084 2.504 1 97.44 55 ALA B C 1
ATOM 1389 O O . ALA B 1 55 ? -1.951 1.199 2.828 1 97.44 55 ALA B O 1
ATOM 1390 N N . ARG B 1 56 ? -3.615 -0.193 2.477 1 96.44 56 ARG B N 1
ATOM 1391 C CA . ARG B 1 56 ? -4.645 0.791 2.803 1 96.44 56 ARG B CA 1
ATOM 1392 C C . ARG B 1 56 ? -4.52 1.255 4.25 1 96.44 56 ARG B C 1
ATOM 1394 O O . ARG B 1 56 ? -4.555 2.455 4.527 1 96.44 56 ARG B O 1
ATOM 1401 N N . LYS B 1 57 ? -4.375 0.343 5.098 1 96.69 57 LYS B N 1
ATOM 1402 C CA . LYS B 1 57 ? -4.289 0.68 6.516 1 96.69 57 LYS B CA 1
ATOM 1403 C C . LYS B 1 57 ? -2.996 1.433 6.82 1 96.69 57 LYS B C 1
ATOM 1405 O O . LYS B 1 57 ? -2.971 2.301 7.695 1 96.69 57 LYS B O 1
ATOM 1410 N N . ALA B 1 58 ? -1.931 1.103 6.066 1 97.38 58 ALA B N 1
ATOM 1411 C CA . ALA B 1 58 ? -0.674 1.828 6.23 1 97.38 58 ALA B CA 1
ATOM 1412 C C . ALA B 1 58 ? -0.833 3.293 5.832 1 97.38 58 ALA B C 1
ATOM 1414 O O . ALA B 1 58 ? -0.117 4.16 6.336 1 97.38 58 ALA B O 1
ATOM 1415 N N . ALA B 1 59 ? -1.765 3.547 4.973 1 95.69 59 ALA B N 1
ATOM 1416 C CA . ALA B 1 59 ? -1.927 4.891 4.426 1 95.69 59 ALA B CA 1
ATOM 1417 C C . ALA B 1 59 ? -2.996 5.668 5.188 1 95.69 59 ALA B C 1
ATOM 1419 O O . ALA B 1 59 ? -3.27 6.828 4.875 1 95.69 59 ALA B O 1
ATOM 1420 N N . TYR B 1 60 ? -3.623 5 6.164 1 93.62 60 TYR B N 1
ATOM 1421 C CA . TYR B 1 60 ? -4.637 5.691 6.953 1 93.62 60 TYR B CA 1
ATOM 1422 C C . TYR B 1 60 ? -4.07 6.961 7.578 1 93.62 60 TYR B C 1
ATOM 1424 O O . TYR B 1 60 ? -2.973 6.945 8.141 1 93.62 60 TYR B O 1
ATOM 1432 N N . GLY B 1 61 ? -4.797 8.078 7.484 1 93.62 61 GLY B N 1
ATOM 1433 C CA . GLY B 1 61 ? -4.387 9.344 8.078 1 93.62 61 GLY B CA 1
ATOM 1434 C C . GLY B 1 61 ? -3.295 10.047 7.289 1 93.62 61 GLY B C 1
ATOM 1435 O O . GLY B 1 61 ? -2.711 11.023 7.762 1 93.62 61 GLY B O 1
ATOM 1436 N N . ARG B 1 62 ? -3.021 9.586 6.133 1 97.12 62 ARG B N 1
ATOM 1437 C CA . ARG B 1 62 ? -1.929 10.102 5.316 1 97.12 62 ARG B CA 1
ATOM 1438 C C . ARG B 1 62 ? -2.078 11.602 5.09 1 97.12 62 ARG B C 1
ATOM 1440 O O . ARG B 1 62 ? -1.116 12.359 5.246 1 97.12 62 ARG B O 1
ATOM 1447 N N . GLN B 1 63 ? -3.303 11.992 4.809 1 97.12 63 GLN B N 1
ATOM 1448 C CA . GLN B 1 63 ? -3.502 13.391 4.449 1 97.12 63 GLN B CA 1
ATOM 1449 C C . GLN B 1 63 ? -3.354 14.305 5.664 1 97.12 63 GLN B C 1
ATOM 1451 O O . GLN B 1 63 ? -2.883 15.438 5.547 1 97.12 63 GLN B O 1
ATOM 1456 N N . LEU B 1 64 ? -3.684 13.805 6.801 1 94.75 64 LEU B N 1
ATOM 1457 C CA . LEU B 1 64 ? -3.451 14.562 8.023 1 94.75 64 LEU B CA 1
ATOM 1458 C C . LEU B 1 64 ? -1.958 14.695 8.305 1 94.75 64 LEU B C 1
ATOM 1460 O O . LEU B 1 64 ? -1.494 15.758 8.734 1 94.75 64 LEU B O 1
ATOM 1464 N N . THR B 1 65 ? -1.266 13.633 8.055 1 97.25 65 THR B N 1
ATOM 1465 C CA . THR B 1 65 ? 0.187 13.672 8.188 1 97.25 65 THR B CA 1
ATOM 1466 C C . THR B 1 65 ? 0.794 14.656 7.191 1 97.25 65 THR B C 1
ATOM 1468 O O . THR B 1 65 ? 1.718 15.398 7.531 1 97.25 65 THR B O 1
ATOM 1471 N N . VAL B 1 66 ? 0.31 14.641 5.988 1 98.25 66 VAL B N 1
ATOM 1472 C CA . VAL B 1 66 ? 0.762 15.586 4.977 1 98.25 66 VAL B CA 1
ATOM 1473 C C . VAL B 1 66 ? 0.535 17.016 5.465 1 98.25 66 VAL B C 1
ATOM 1475 O O . VAL B 1 66 ? 1.425 17.859 5.359 1 98.25 66 VAL B O 1
ATOM 1478 N N . ARG B 1 67 ? -0.61 17.297 6.039 1 96.62 67 ARG B N 1
ATOM 1479 C CA . ARG B 1 67 ? -0.917 18.625 6.566 1 96.62 67 ARG B CA 1
ATOM 1480 C C . ARG B 1 67 ? 0.056 19.016 7.676 1 96.62 67 ARG B C 1
ATOM 1482 O O . ARG B 1 67 ? 0.584 20.125 7.688 1 96.62 67 ARG B O 1
ATOM 1489 N N . ALA B 1 68 ? 0.269 18.078 8.523 1 95.38 68 ALA B N 1
ATOM 1490 C CA . ALA B 1 68 ? 1.195 18.328 9.625 1 95.38 68 ALA B CA 1
ATOM 1491 C C . ALA B 1 68 ? 2.602 18.609 9.102 1 95.38 68 ALA B C 1
ATOM 1493 O O . ALA B 1 68 ? 3.307 19.469 9.641 1 95.38 68 ALA B O 1
ATOM 1494 N N . ALA B 1 69 ? 2.992 17.891 8.102 1 97.19 69 ALA B N 1
ATOM 1495 C CA . ALA B 1 69 ? 4.309 18.109 7.504 1 97.19 69 ALA B CA 1
ATOM 1496 C C . ALA B 1 69 ? 4.41 19.5 6.891 1 97.19 69 ALA B C 1
ATOM 1498 O O . ALA B 1 69 ? 5.422 20.188 7.055 1 97.19 69 ALA B O 1
ATOM 1499 N N . ARG B 1 70 ? 3.377 19.906 6.23 1 97.31 70 ARG B N 1
ATOM 1500 C CA . ARG B 1 70 ? 3.344 21.234 5.648 1 97.31 70 ARG B CA 1
ATOM 1501 C C . ARG B 1 70 ? 3.426 22.312 6.734 1 97.31 70 ARG B C 1
ATOM 1503 O O . ARG B 1 70 ? 4.195 23.266 6.613 1 97.31 70 ARG B O 1
ATOM 1510 N N . GLU B 1 71 ? 2.725 22.094 7.77 1 94 71 GLU B N 1
ATOM 1511 C CA . GLU B 1 71 ? 2.725 23.031 8.883 1 94 71 GLU B CA 1
ATOM 1512 C C . GLU B 1 71 ? 4.09 23.078 9.562 1 94 71 GLU B C 1
ATOM 1514 O O . GLU B 1 71 ? 4.488 24.125 10.086 1 94 71 GLU B O 1
ATOM 1519 N N . ALA B 1 72 ? 4.746 22.031 9.445 1 94.62 72 ALA B N 1
ATOM 1520 C CA . ALA B 1 72 ? 6.086 21.938 10.023 1 94.62 72 ALA B CA 1
ATOM 1521 C C . ALA B 1 72 ? 7.137 22.469 9.055 1 94.62 72 ALA B C 1
ATOM 1523 O O . ALA B 1 72 ? 8.336 22.438 9.352 1 94.62 72 ALA B O 1
ATOM 1524 N N . GLY B 1 73 ? 6.695 22.859 7.855 1 95.31 73 GLY B N 1
ATOM 1525 C CA . GLY B 1 73 ? 7.59 23.562 6.945 1 95.31 73 GLY B CA 1
ATOM 1526 C C . GLY B 1 73 ? 8.117 22.672 5.832 1 95.31 73 GLY B C 1
ATOM 1527 O O . GLY B 1 73 ? 8.992 23.094 5.066 1 95.31 73 GLY B O 1
ATOM 1528 N N . ALA B 1 74 ? 7.609 21.516 5.742 1 97.31 74 ALA B N 1
ATOM 1529 C CA . ALA B 1 74 ? 8.047 20.656 4.656 1 97.31 74 ALA B CA 1
ATOM 1530 C C . ALA B 1 74 ? 7.609 21.203 3.301 1 97.31 74 ALA B C 1
ATOM 1532 O O . ALA B 1 74 ? 6.5 21.719 3.164 1 97.31 74 ALA B O 1
ATOM 1533 N N . SER B 1 75 ? 8.531 21.031 2.311 1 97.19 75 SER B N 1
ATOM 1534 C CA . SER B 1 75 ? 8.156 21.406 0.948 1 97.19 75 SER B CA 1
ATOM 1535 C C . SER B 1 75 ? 7.367 20.297 0.268 1 97.19 75 SER B C 1
ATOM 1537 O O . SER B 1 75 ? 7.426 19.141 0.687 1 97.19 75 SER B O 1
ATOM 1539 N N . TRP B 1 76 ? 6.699 20.641 -0.753 1 97.69 76 TRP B N 1
ATOM 1540 C CA . TRP B 1 76 ? 5.977 19.625 -1.521 1 97.69 76 TRP B CA 1
ATOM 1541 C C . TRP B 1 76 ? 6.949 18.672 -2.213 1 97.69 76 TRP B C 1
ATOM 1543 O O . TRP B 1 76 ? 6.625 17.5 -2.441 1 97.69 76 TRP B O 1
ATOM 1553 N N . ALA B 1 77 ? 8.133 19.172 -2.527 1 97.44 77 ALA B N 1
ATOM 1554 C CA . ALA B 1 77 ? 9.156 18.281 -3.061 1 97.44 77 ALA B CA 1
ATOM 1555 C C . ALA B 1 77 ? 9.523 17.188 -2.049 1 97.44 77 ALA B C 1
ATOM 1557 O O . ALA B 1 77 ? 9.648 16.016 -2.406 1 97.44 77 ALA B O 1
ATOM 1558 N N . GLN B 1 78 ? 9.641 17.641 -0.84 1 97.69 78 GLN B N 1
ATOM 1559 C CA . GLN B 1 78 ? 9.953 16.688 0.229 1 97.69 78 GLN B CA 1
ATOM 1560 C C . GLN B 1 78 ? 8.812 15.711 0.451 1 97.69 78 GLN B C 1
ATOM 1562 O O . GLN B 1 78 ? 9.039 14.516 0.617 1 97.69 78 GLN B O 1
ATOM 1567 N N . ILE B 1 79 ? 7.574 16.141 0.411 1 98.44 79 ILE B N 1
ATOM 1568 C CA . ILE B 1 79 ? 6.398 15.312 0.638 1 98.44 79 ILE B CA 1
ATOM 1569 C C . ILE B 1 79 ? 6.23 14.328 -0.52 1 98.44 79 ILE B C 1
ATOM 1571 O O . ILE B 1 79 ? 5.996 13.141 -0.302 1 98.44 79 ILE B O 1
ATOM 1575 N N . GLY B 1 80 ? 6.363 14.867 -1.714 1 98.31 80 GLY B N 1
ATOM 1576 C CA . GLY B 1 80 ? 6.332 13.984 -2.863 1 98.31 80 GLY B CA 1
ATOM 1577 C C . GLY B 1 80 ? 7.375 12.883 -2.797 1 98.31 80 GLY B C 1
ATOM 1578 O O . GLY B 1 80 ? 7.066 11.711 -3.049 1 98.31 80 GLY B O 1
ATOM 1579 N N . ALA B 1 81 ? 8.594 13.242 -2.434 1 98.06 81 ALA B N 1
ATOM 1580 C CA . ALA B 1 81 ? 9.68 12.273 -2.303 1 98.06 81 ALA B CA 1
ATOM 1581 C C . ALA B 1 81 ? 9.344 11.219 -1.25 1 98.06 81 ALA B C 1
ATOM 1583 O O . ALA B 1 81 ? 9.516 10.023 -1.487 1 98.06 81 ALA B O 1
ATOM 1584 N N . ALA B 1 82 ? 8.812 11.625 -0.154 1 98.31 82 ALA B N 1
ATOM 1585 C CA . ALA B 1 82 ? 8.469 10.719 0.938 1 98.31 82 ALA B CA 1
ATOM 1586 C C . ALA B 1 82 ? 7.348 9.766 0.525 1 98.31 82 ALA B C 1
ATOM 1588 O O . ALA B 1 82 ? 7.336 8.602 0.93 1 98.31 82 ALA B O 1
ATOM 1589 N N . LEU B 1 83 ? 6.523 10.242 -0.298 1 98.25 83 LEU B N 1
ATOM 1590 C CA . LEU B 1 83 ? 5.379 9.445 -0.729 1 98.25 83 LEU B CA 1
ATOM 1591 C C . LEU B 1 83 ? 5.73 8.617 -1.96 1 98.25 83 LEU B C 1
ATOM 1593 O O . LEU B 1 83 ? 4.918 7.812 -2.42 1 98.25 83 LEU B O 1
ATOM 1597 N N . GLY B 1 84 ? 6.922 8.82 -2.469 1 97.5 84 GLY B N 1
ATOM 1598 C CA . GLY B 1 84 ? 7.336 8.094 -3.658 1 97.5 84 GLY B CA 1
ATOM 1599 C C . GLY B 1 84 ? 6.609 8.547 -4.914 1 97.5 84 GLY B C 1
ATOM 1600 O O . GLY B 1 84 ? 6.34 7.738 -5.805 1 97.5 84 GLY B O 1
ATOM 1601 N N . THR B 1 85 ? 6.188 9.766 -5.008 1 97.62 85 THR B N 1
ATOM 1602 C CA . THR B 1 85 ? 5.492 10.344 -6.152 1 97.62 85 THR B CA 1
ATOM 1603 C C . THR B 1 85 ? 6.035 11.734 -6.469 1 97.62 85 THR B C 1
ATOM 1605 O O . THR B 1 85 ? 7 12.188 -5.848 1 97.62 85 THR B O 1
ATOM 1608 N N . SER B 1 86 ? 5.555 12.297 -7.477 1 97.5 86 SER B N 1
ATOM 1609 C CA . SER B 1 86 ? 6.012 13.633 -7.844 1 97.5 86 SER B CA 1
ATOM 1610 C C . SER B 1 86 ? 5.434 14.695 -6.91 1 97.5 86 SER B C 1
ATOM 1612 O O . SER B 1 86 ? 4.395 14.469 -6.281 1 97.5 86 SER B O 1
ATOM 1614 N N . LYS B 1 87 ? 6.074 15.836 -6.875 1 97.31 87 LYS B N 1
ATOM 1615 C CA . LYS B 1 87 ? 5.633 17 -6.129 1 97.31 87 LYS B CA 1
ATOM 1616 C C . LYS B 1 87 ? 4.207 17.406 -6.516 1 97.31 87 LYS B C 1
ATOM 1618 O O . LYS B 1 87 ? 3.354 17.594 -5.648 1 97.31 87 LYS B O 1
ATOM 1623 N N . GLN B 1 88 ? 3.982 17.406 -7.828 1 97.06 88 GLN B N 1
ATOM 1624 C CA . GLN B 1 88 ? 2.693 17.859 -8.352 1 97.06 88 GLN B CA 1
ATOM 1625 C C . GLN B 1 88 ? 1.584 16.875 -7.984 1 97.06 88 GLN B C 1
ATOM 1627 O O . GLN B 1 88 ? 0.496 17.281 -7.574 1 97.06 88 GLN B O 1
ATOM 1632 N N . ALA B 1 89 ? 1.854 15.664 -8.094 1 97.94 89 ALA B N 1
ATOM 1633 C CA . ALA B 1 89 ? 0.863 14.633 -7.789 1 97.94 89 ALA B CA 1
ATOM 1634 C C . ALA B 1 89 ? 0.487 14.656 -6.309 1 97.94 89 ALA B C 1
ATOM 1636 O O . ALA B 1 89 ? -0.686 14.516 -5.957 1 97.94 89 ALA B O 1
ATOM 1637 N N . ALA B 1 90 ? 1.487 14.844 -5.508 1 98.25 90 ALA B N 1
ATOM 1638 C CA . ALA B 1 90 ? 1.239 14.898 -4.066 1 98.25 90 ALA B CA 1
ATOM 1639 C C . ALA B 1 90 ? 0.343 16.078 -3.709 1 98.25 90 ALA B C 1
ATOM 1641 O O . ALA B 1 90 ? -0.614 15.938 -2.947 1 98.25 90 ALA B O 1
ATOM 1642 N N . TRP B 1 91 ? 0.613 17.219 -4.293 1 98.19 91 TRP B N 1
ATOM 1643 C CA . TRP B 1 91 ? -0.167 18.422 -4.043 1 98.19 91 TRP B CA 1
ATOM 1644 C C . TRP B 1 91 ? -1.607 18.25 -4.512 1 98.19 91 TRP B C 1
ATOM 1646 O O . TRP B 1 91 ? -2.549 18.562 -3.779 1 98.19 91 TRP B O 1
ATOM 1656 N N . GLU B 1 92 ? -1.758 17.719 -5.68 1 98.19 92 GLU B N 1
ATOM 1657 C CA . GLU B 1 92 ? -3.092 17.516 -6.242 1 98.19 92 GLU B CA 1
ATOM 1658 C C . GLU B 1 92 ? -3.916 16.562 -5.387 1 98.19 92 GLU B C 1
ATOM 1660 O O . GLU B 1 92 ? -5.105 16.781 -5.16 1 98.19 92 GLU B O 1
ATOM 1665 N N . ALA B 1 93 ? -3.246 15.562 -4.988 1 98.19 93 ALA B N 1
ATOM 1666 C CA . ALA B 1 93 ? -3.939 14.586 -4.152 1 98.19 93 ALA B CA 1
ATOM 1667 C C . ALA B 1 93 ? -4.406 15.219 -2.844 1 98.19 93 ALA B C 1
ATOM 1669 O O . ALA B 1 93 ? -5.52 14.961 -2.385 1 98.19 93 ALA B O 1
ATOM 1670 N N . HIS B 1 94 ? -3.586 16.016 -2.275 1 98.38 94 HIS B N 1
ATOM 1671 C CA . HIS B 1 94 ? -3.939 16.672 -1.021 1 98.38 94 HIS B CA 1
ATOM 1672 C C . HIS B 1 94 ? -5.062 17.672 -1.228 1 98.38 94 HIS B C 1
ATOM 1674 O O . HIS B 1 94 ? -5.988 17.75 -0.417 1 98.38 94 HIS B O 1
ATOM 1680 N N . THR B 1 95 ? -4.996 18.406 -2.311 1 97.88 95 THR B N 1
ATOM 1681 C CA . THR B 1 95 ? -6.023 19.391 -2.633 1 97.88 95 THR B CA 1
ATOM 1682 C C . THR B 1 95 ? -7.367 18.703 -2.873 1 97.88 95 THR B C 1
ATOM 1684 O O . THR B 1 95 ? -8.406 19.172 -2.393 1 97.88 95 THR B O 1
ATOM 1687 N N . ARG B 1 96 ? -7.324 17.641 -3.559 1 97.88 96 ARG B N 1
ATOM 1688 C CA . ARG B 1 96 ? -8.547 16.875 -3.789 1 97.88 96 ARG B CA 1
ATOM 1689 C C . ARG B 1 96 ? -9.133 16.375 -2.473 1 97.88 96 ARG B C 1
ATOM 1691 O O . ARG B 1 96 ? -10.352 16.328 -2.312 1 97.88 96 ARG B O 1
ATOM 1698 N N . TRP B 1 97 ? -8.312 15.992 -1.684 1 97.25 97 TRP B N 1
ATOM 1699 C CA . TRP B 1 97 ? -8.75 15.523 -0.371 1 97.25 97 TRP B CA 1
ATOM 1700 C C . TRP B 1 97 ? -9.438 16.641 0.401 1 97.25 97 TRP B C 1
ATOM 1702 O O . TRP B 1 97 ? -10.484 16.438 1.018 1 97.25 97 TRP B O 1
ATOM 1712 N N . ILE B 1 98 ? -8.875 17.797 0.402 1 97.81 98 ILE B N 1
ATOM 1713 C CA . ILE B 1 98 ? -9.477 18.953 1.077 1 97.81 98 ILE B CA 1
ATOM 1714 C C . ILE B 1 98 ? -10.867 19.219 0.498 1 97.81 98 ILE B C 1
ATOM 1716 O O . ILE B 1 98 ? -11.828 19.406 1.242 1 97.81 98 ILE B O 1
ATOM 1720 N N . ASP B 1 99 ? -10.898 19.156 -0.83 1 97.12 99 ASP B N 1
ATOM 1721 C CA . ASP B 1 99 ? -12.18 19.375 -1.501 1 97.12 99 ASP B CA 1
ATOM 1722 C C . ASP B 1 99 ? -13.219 18.344 -1.059 1 97.12 99 ASP B C 1
ATOM 1724 O O . ASP B 1 99 ? -14.375 18.688 -0.824 1 97.12 99 ASP B O 1
ATOM 1728 N N . ALA B 1 100 ? -12.742 17.156 -0.937 1 96.38 100 ALA B N 1
ATOM 1729 C CA . ALA B 1 100 ? -13.633 16.078 -0.517 1 96.38 100 ALA B CA 1
ATOM 1730 C C . ALA B 1 100 ? -14.109 16.281 0.918 1 96.38 100 ALA B C 1
ATOM 1732 O O . ALA B 1 100 ? -15.258 15.977 1.248 1 96.38 100 ALA B O 1
ATOM 1733 N N . GLN B 1 101 ? -13.227 16.734 1.727 1 96.44 101 GLN B N 1
ATOM 1734 C CA . GLN B 1 101 ? -13.594 17.031 3.107 1 96.44 101 GLN B CA 1
ATOM 1735 C C . GLN B 1 101 ? -14.664 18.125 3.17 1 96.44 101 GLN B C 1
ATOM 1737 O O . GLN B 1 101 ? -15.609 18.016 3.953 1 96.44 101 GLN B O 1
ATOM 1742 N N . GLU B 1 102 ? -14.406 19.125 2.414 1 95.69 102 GLU B N 1
ATOM 1743 C CA . GLU B 1 102 ? -15.375 20.203 2.377 1 95.69 102 GLU B CA 1
ATOM 1744 C C . GLU B 1 102 ? -16.734 19.719 1.858 1 95.69 102 GLU B C 1
ATOM 1746 O O . GLU B 1 102 ? -17.781 20.109 2.381 1 95.69 102 GLU B O 1
ATOM 1751 N N . ALA B 1 103 ? -16.719 18.859 0.884 1 95.06 103 ALA B N 1
ATOM 1752 C CA . ALA B 1 103 ? -17.953 18.328 0.304 1 95.06 103 ALA B CA 1
ATOM 1753 C C . ALA B 1 103 ? -18.672 17.422 1.302 1 95.06 103 ALA B C 1
ATOM 1755 O O . ALA B 1 103 ? -19.906 17.328 1.272 1 95.06 103 ALA B O 1
ATOM 1756 N N . ALA B 1 104 ? -17.875 16.859 2.135 1 94.56 104 ALA B N 1
ATOM 1757 C CA . ALA B 1 104 ? -18.453 15.93 3.107 1 94.56 104 ALA B CA 1
ATOM 1758 C C . ALA B 1 104 ? -19.141 16.688 4.246 1 94.56 104 ALA B C 1
ATOM 1760 O O . ALA B 1 104 ? -20.016 16.141 4.918 1 94.56 104 ALA B O 1
ATOM 1761 N N . CYS B 1 105 ? -18.688 17.891 4.41 1 92 105 CYS B N 1
ATOM 1762 C CA . CYS B 1 105 ? -19.25 18.703 5.488 1 92 105 CYS B CA 1
ATOM 1763 C C . CYS B 1 105 ? -20.75 18.875 5.301 1 92 105 CYS B C 1
ATOM 1765 O O . CYS B 1 105 ? -21.219 19.281 4.23 1 92 105 CYS B O 1
ATOM 1767 N N . GLY B 1 106 ? -21.656 18.484 6.262 1 89.12 106 GLY B N 1
ATOM 1768 C CA . GLY B 1 106 ? -23.109 18.641 6.238 1 89.12 106 GLY B CA 1
ATOM 1769 C C . GLY B 1 106 ? -23.828 17.422 5.719 1 89.12 106 GLY B C 1
ATOM 1770 O O . GLY B 1 106 ? -25.062 17.328 5.801 1 89.12 106 GLY B O 1
ATOM 1771 N N . GLN B 1 107 ? -23.062 16.609 5.027 1 91 107 GLN B N 1
ATOM 1772 C CA . GLN B 1 107 ? -23.688 15.375 4.574 1 91 107 GLN B CA 1
ATOM 1773 C C . GLN B 1 107 ? -23.984 14.445 5.75 1 91 107 GLN B C 1
ATOM 1775 O O . GLN B 1 107 ? -23.219 14.383 6.711 1 91 107 GLN B O 1
ATOM 1780 N N . PRO B 1 108 ? -25.078 13.859 5.77 1 90.81 108 PRO B N 1
ATOM 1781 C CA . PRO B 1 108 ? -25.422 12.953 6.871 1 90.81 108 PRO B CA 1
ATOM 1782 C C . PRO B 1 108 ? -24.359 11.883 7.109 1 90.81 108 PRO B C 1
ATOM 1784 O O . PRO B 1 108 ? -23.891 11.25 6.16 1 90.81 108 PRO B O 1
ATOM 1787 N N . GLY B 1 109 ? -24.109 11.672 8.383 1 91 109 GLY B N 1
ATOM 1788 C CA . GLY B 1 109 ? -23.219 10.594 8.781 1 91 109 GLY B CA 1
ATOM 1789 C C . GLY B 1 109 ? -21.766 10.875 8.438 1 91 109 GLY B C 1
ATOM 1790 O O . GLY B 1 109 ? -20.906 10 8.586 1 91 109 GLY B O 1
ATOM 1791 N N . GLN B 1 110 ? -21.469 11.992 7.812 1 88.06 110 GLN B N 1
ATOM 1792 C CA . GLN B 1 110 ? -20.094 12.305 7.418 1 88.06 110 GLN B CA 1
ATOM 1793 C C . GLN B 1 110 ? -19.547 13.477 8.227 1 88.06 110 GLN B C 1
ATOM 1795 O O . GLN B 1 110 ? -20.266 14.414 8.539 1 88.06 110 GLN B O 1
ATOM 1800 N N . ILE B 1 111 ? -18.312 13.195 8.625 1 87.5 111 ILE B N 1
ATOM 1801 C CA . ILE B 1 111 ? -17.562 14.289 9.242 1 87.5 111 ILE B CA 1
ATOM 1802 C C . ILE B 1 111 ? -16.594 14.891 8.227 1 87.5 111 ILE B C 1
ATOM 1804 O O . ILE B 1 111 ? -15.906 14.156 7.508 1 87.5 111 ILE B O 1
ATOM 1808 N N . GLY B 1 112 ? -16.781 16.156 7.945 1 93.19 112 GLY B N 1
ATOM 1809 C CA . GLY B 1 112 ? -15.922 16.859 7.012 1 93.19 112 GLY B CA 1
ATOM 1810 C C . GLY B 1 112 ? -15.508 18.234 7.504 1 93.19 112 GLY B C 1
ATOM 1811 O O . GLY B 1 112 ? -15.82 18.609 8.633 1 93.19 112 GLY B O 1
ATOM 1812 N N . PHE B 1 113 ? -14.727 18.859 6.723 1 94.56 113 PHE B N 1
ATOM 1813 C CA . PHE B 1 113 ? -14.25 20.203 7.023 1 94.56 113 PHE B CA 1
ATOM 1814 C C . PHE B 1 113 ? -15.328 21.234 6.711 1 94.56 113 PHE B C 1
ATOM 1816 O O . PHE B 1 113 ? -15.93 21.203 5.637 1 94.56 113 PHE B O 1
ATOM 1823 N N . ASP B 1 114 ? -15.562 22.125 7.691 1 95.25 114 ASP B N 1
ATOM 1824 C CA . ASP B 1 114 ? -16.328 23.312 7.316 1 95.25 114 ASP B CA 1
ATOM 1825 C C . ASP B 1 114 ? -15.484 24.281 6.512 1 95.25 114 ASP B C 1
ATOM 1827 O O . ASP B 1 114 ? -14.32 24 6.207 1 95.25 114 ASP B O 1
ATOM 1831 N N . ALA B 1 115 ? -16.078 25.344 6.199 1 95.19 115 ALA B N 1
ATOM 1832 C CA . ALA B 1 115 ? -15.391 26.297 5.32 1 95.19 115 ALA B CA 1
ATOM 1833 C C . ALA B 1 115 ? -14.125 26.844 5.973 1 95.19 115 ALA B C 1
ATOM 1835 O O . ALA B 1 115 ? -13.109 27.047 5.297 1 95.19 115 ALA B O 1
ATOM 1836 N N . ALA B 1 116 ? -14.148 27.094 7.215 1 96.5 116 ALA B N 1
ATOM 1837 C CA . ALA B 1 116 ? -12.977 27.625 7.922 1 96.5 116 ALA B CA 1
ATOM 1838 C C . ALA B 1 116 ? -11.867 26.578 7.992 1 96.5 116 ALA B C 1
ATOM 1840 O O . ALA B 1 116 ? -10.695 26.891 7.789 1 96.5 116 ALA B O 1
ATOM 1841 N N . ASP B 1 117 ? -12.266 25.422 8.227 1 95.31 117 ASP B N 1
ATOM 1842 C CA . ASP B 1 117 ? -11.297 24.328 8.273 1 95.31 117 ASP B CA 1
ATOM 1843 C C . ASP B 1 117 ? -10.625 24.141 6.918 1 95.31 117 ASP B C 1
ATOM 1845 O O . ASP B 1 117 ? -9.414 23.938 6.844 1 95.31 117 ASP B O 1
ATOM 1849 N N . ALA B 1 118 ? -11.445 24.156 5.902 1 96.5 118 ALA B N 1
ATOM 1850 C CA . ALA B 1 118 ? -10.914 23.984 4.551 1 96.5 118 ALA B CA 1
ATOM 1851 C C . ALA B 1 118 ? -9.961 25.109 4.184 1 96.5 118 ALA B C 1
ATOM 1853 O O . ALA B 1 118 ? -8.93 24.875 3.549 1 96.5 118 ALA B O 1
ATOM 1854 N N . ALA B 1 119 ? -10.344 26.328 4.574 1 96.94 119 ALA B N 1
ATOM 1855 C CA . ALA B 1 119 ? -9.492 27.469 4.289 1 96.94 119 ALA B CA 1
ATOM 1856 C C . ALA B 1 119 ? -8.141 27.344 4.984 1 96.94 119 ALA B C 1
ATOM 1858 O O . ALA B 1 119 ? -7.102 27.656 4.402 1 96.94 119 ALA B O 1
ATOM 1859 N N . GLU B 1 120 ? -8.203 26.875 6.188 1 96.06 120 GLU B N 1
ATOM 1860 C CA . GLU B 1 120 ? -6.969 26.672 6.938 1 96.06 120 GLU B CA 1
ATOM 1861 C C . GLU B 1 120 ? -6.102 25.578 6.297 1 96.06 120 GLU B C 1
ATOM 1863 O O . GLU B 1 120 ? -4.879 25.719 6.219 1 96.06 120 GLU B O 1
ATOM 1868 N N . ALA B 1 121 ? -6.719 24.547 5.887 1 96.19 121 ALA B N 1
ATOM 1869 C CA . ALA B 1 121 ? -6 23.453 5.234 1 96.19 121 ALA B CA 1
ATOM 1870 C C . ALA B 1 121 ? -5.367 23.922 3.928 1 96.19 121 ALA B C 1
ATOM 1872 O O . ALA B 1 121 ? -4.23 23.547 3.613 1 96.19 121 ALA B O 1
ATOM 1873 N N . ARG B 1 122 ? -6.113 24.719 3.156 1 96.44 122 ARG B N 1
ATOM 1874 C CA . ARG B 1 122 ? -5.598 25.234 1.892 1 96.44 122 ARG B CA 1
ATOM 1875 C C . ARG B 1 122 ? -4.43 26.188 2.125 1 96.44 122 ARG B C 1
ATOM 1877 O O . ARG B 1 122 ? -3.461 26.188 1.359 1 96.44 122 ARG B O 1
ATOM 1884 N N . ALA B 1 123 ? -4.59 26.938 3.184 1 96.25 123 ALA B N 1
ATOM 1885 C CA . ALA B 1 123 ? -3.51 27.844 3.523 1 96.25 123 ALA B CA 1
ATOM 1886 C C . ALA B 1 123 ? -2.24 27.094 3.898 1 96.25 123 ALA B C 1
ATOM 1888 O O . ALA B 1 123 ? -1.14 27.469 3.488 1 96.25 123 ALA B O 1
ATOM 1889 N N . ALA B 1 124 ? -2.428 26.031 4.625 1 94.69 124 ALA B N 1
ATOM 1890 C CA . ALA B 1 124 ? -1.292 25.203 5.027 1 94.69 124 ALA B CA 1
ATOM 1891 C C . ALA B 1 124 ? -0.667 24.516 3.82 1 94.69 124 ALA B C 1
ATOM 1893 O O . ALA B 1 124 ? 0.552 24.328 3.762 1 94.69 124 ALA B O 1
ATOM 1894 N N . ALA B 1 125 ? -1.46 24.047 2.924 1 96.38 125 ALA B N 1
ATOM 1895 C CA . ALA B 1 125 ? -0.967 23.359 1.729 1 96.38 125 ALA B CA 1
ATOM 1896 C C . ALA B 1 125 ? -0.129 24.297 0.867 1 96.38 125 ALA B C 1
ATOM 1898 O O . ALA B 1 125 ? 0.961 23.938 0.419 1 96.38 125 ALA B O 1
ATOM 1899 N N . GLY B 1 126 ? -0.688 25.516 0.709 1 95.25 126 GLY B N 1
ATOM 1900 C CA . GLY B 1 126 ? -0.011 26.438 -0.18 1 95.25 126 GLY B CA 1
ATOM 1901 C C . GLY B 1 126 ? 0.059 25.953 -1.614 1 95.25 126 GLY B C 1
ATOM 1902 O O . GLY B 1 126 ? -0.733 25.109 -2.025 1 95.25 126 GLY B O 1
ATOM 1903 N N . GLU B 1 127 ? 0.992 26.562 -2.426 1 91.56 127 GLU B N 1
ATOM 1904 C CA . GLU B 1 127 ? 1.194 26.203 -3.824 1 91.56 127 GLU B CA 1
ATOM 1905 C C . GLU B 1 127 ? 2.336 25.188 -3.971 1 91.56 127 GLU B C 1
ATOM 1907 O O . GLU B 1 127 ? 3.229 25.141 -3.123 1 91.56 127 GLU B O 1
ATOM 1912 N N . PRO B 1 128 ? 2.225 24.328 -4.895 1 87.56 128 PRO B N 1
ATOM 1913 C CA . PRO B 1 128 ? 3.283 23.328 -5.055 1 87.56 128 PRO B CA 1
ATOM 1914 C C . PRO B 1 128 ? 4.668 23.953 -5.215 1 87.56 128 PRO B C 1
ATOM 1916 O O . PRO B 1 128 ? 5.664 23.375 -4.777 1 87.56 128 PRO B O 1
ATOM 1919 N N . ASP B 1 129 ? 4.715 25.047 -5.91 1 80.38 129 ASP B N 1
ATOM 1920 C CA . ASP B 1 129 ? 6 25.703 -6.113 1 80.38 129 ASP B CA 1
ATOM 1921 C C . ASP B 1 129 ? 6.277 26.719 -5.012 1 80.38 129 ASP B C 1
ATOM 1923 O O . ASP B 1 129 ? 7.348 27.328 -4.973 1 80.38 129 ASP B O 1
ATOM 1927 N N . GLY B 1 130 ? 5.355 26.828 -4.039 1 67.19 130 GLY B N 1
ATOM 1928 C CA . GLY B 1 130 ? 5.52 27.859 -3.02 1 67.19 130 GLY B CA 1
ATOM 1929 C C . GLY B 1 130 ? 6.211 27.344 -1.768 1 67.19 130 GLY B C 1
ATOM 1930 O O . GLY B 1 130 ? 6.176 26.156 -1.475 1 67.19 130 GLY B O 1
ATOM 1931 N N . HIS B 1 131 ? 7.363 27.906 -1.362 1 56.97 131 HIS B N 1
ATOM 1932 C CA . HIS B 1 131 ? 8.047 27.609 -0.109 1 56.97 131 HIS B CA 1
ATOM 1933 C C . HIS B 1 131 ? 7.234 28.078 1.09 1 56.97 131 HIS B C 1
ATOM 1935 O O . HIS B 1 131 ? 6.5 29.062 0.996 1 56.97 131 HIS B O 1
#

Solvent-accessible surface area (backbone atoms only — not comparable to full-atom values): 13538 Å² total; per-residue (Å²): 132,63,26,24,79,75,48,38,85,79,42,53,60,68,55,30,48,51,52,38,50,52,51,49,51,33,44,56,45,23,76,72,68,38,70,93,37,47,66,51,47,70,52,38,40,44,45,46,9,32,23,42,31,36,25,52,53,43,44,60,64,46,65,59,47,50,50,51,21,31,69,57,65,51,44,38,59,54,52,6,35,7,58,68,48,51,34,66,56,44,46,51,53,50,51,50,47,45,50,50,27,39,65,28,33,85,41,84,100,43,87,38,30,49,72,68,52,37,50,51,50,50,60,46,62,58,48,67,89,48,128,132,62,26,23,81,75,48,38,86,78,42,52,58,67,55,31,46,50,52,38,50,53,50,50,51,33,44,57,46,23,76,72,68,38,69,95,37,47,68,51,46,72,52,38,39,43,45,45,8,32,23,44,30,36,26,52,53,44,46,59,63,46,66,58,47,52,49,51,23,29,68,58,63,49,44,38,58,52,50,5,35,5,59,68,48,50,33,64,57,45,44,51,52,50,51,51,47,45,53,50,27,37,64,27,34,86,40,84,97,44,86,38,30,49,73,68,51,37,51,51,51,50,60,47,62,57,49,67,90,49,127

Foldseek 3Di:
DDALVVCLVVDALVRLVVLLVVLVVLCVVVVVPDVVSHDDPVSVSNNVRSVVSNVVNVCPCVLVVVLVCLVVPDALCRVCVVVVHHSVVSLVVSLVVLVVQCVQPPPPPGHGDHPVRSVVSCVSSDDNVDD/DDALVVCLVVDALVRLVVLLVQLVVLCVVVVVPDPVSHDDPVSVSNNVSSVVSNVVNVCPCVLVVVLVCLVVPDALCRVCVVVVHHSVVSLVVSLVVLVVQCVQPPPPPGHGDHPVRSVVSCVSSDDNPDD

pLDDT: mean 93.45, std 7.65, range [56.97, 98.56]

Radius of gyration: 20.69 Å; Cα contacts (8 Å, |Δi|>4): 370; chains: 2; bounding box: 49×58×48 Å

Sequence (262 aa):
MTTPQSIEPQHTLLTAVARLDELRARESLAGFGSDDEALDRPQLLELLALSEVVARKAAYGRQLTVRAAREAGASWAQIGAALGTSKQAAWEAHTRWIDAQEAACGQPGQIGFDAADAAEARAAAGEPDGHMTTPQSIEPQHTLLTAVARLDELRARESLAGFGSDDEALDRPQLLELLALSEVVARKAAYGRQLTVRAAREAGASWAQIGAALGTSKQAAWEAHTRWIDAQEAACGQPGQIGFDAADAAEARAAAGEPDGH

Organism: Streptomyces coelicolor (strain ATCC BAA-471 / A3(2) / M145) (NCBI:txid100226)

Secondary structure (DSSP, 8-state):
---HHHHGGG--HHHHHHHHHHHHHHHHHHTTT-GGG---HHHHHHHHHHHHHHHHHHTTTHHHHHHHHHHTT--HHHHHHHHTS-HHHHHHHHHHHHHHHHHHTTSTT-----HHHHHHHHHHH--TT--/---HHHHGGG--HHHHHHHHHHHHHHHHHHTTT-GGG---HHHHHHHHHHHHHHHHHHTTTHHHHHHHHHHTT--HHHHHHHHTS-HHHHHHHHHHHHHHHHHHTTSTT-----HHHHHHHHHHH--TT--